Protein AF-A0A846NFJ2-F1 (afdb_monomer)

Structure (mmCIF, N/CA/C/O backbone):
data_AF-A0A846NFJ2-F1
#
_entry.id   AF-A0A846NFJ2-F1
#
loop_
_atom_site.group_PDB
_atom_site.id
_atom_site.type_symbol
_atom_site.label_atom_id
_atom_site.label_alt_id
_atom_site.label_comp_id
_atom_site.label_asym_id
_atom_site.label_entity_id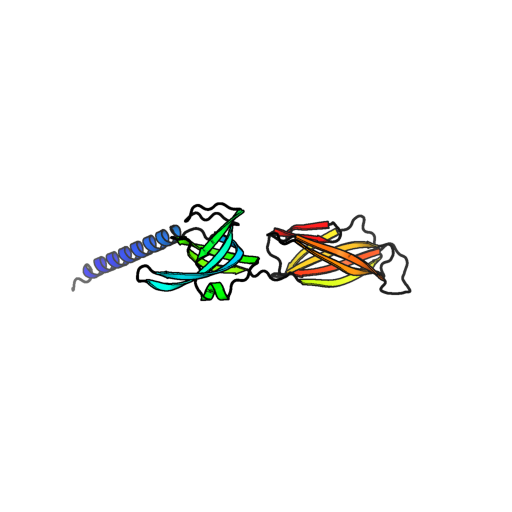
_atom_site.label_seq_id
_atom_site.pdbx_PDB_ins_code
_atom_site.Cartn_x
_atom_site.Cartn_y
_atom_site.Cartn_z
_atom_site.occupancy
_atom_site.B_iso_or_equiv
_atom_site.auth_seq_id
_atom_site.auth_comp_id
_atom_site.auth_asym_id
_atom_site.auth_atom_id
_atom_site.pdbx_PDB_model_num
ATOM 1 N N . MET A 1 1 ? -42.024 58.544 24.342 1.00 46.38 1 MET A N 1
ATOM 2 C CA . MET A 1 1 ? -40.616 58.107 24.461 1.00 46.38 1 MET A CA 1
ATOM 3 C C . MET A 1 1 ? -40.595 56.783 25.204 1.00 46.38 1 MET A C 1
ATOM 5 O O . MET A 1 1 ? -40.675 56.777 26.423 1.00 46.38 1 MET A O 1
ATOM 9 N N . VAL A 1 2 ? -40.599 55.664 24.478 1.00 47.72 2 VAL A N 1
ATOM 10 C CA . VAL A 1 2 ? -40.516 54.326 25.081 1.00 47.72 2 VAL A CA 1
ATOM 11 C C . VAL A 1 2 ? -39.045 53.924 25.104 1.00 47.72 2 VAL A C 1
ATOM 13 O O . VAL A 1 2 ? -38.379 53.940 24.072 1.00 47.72 2 VAL A O 1
ATOM 16 N N . SER A 1 3 ? -38.544 53.627 26.301 1.00 51.50 3 SER A N 1
ATOM 17 C CA . SER A 1 3 ? -37.188 53.158 26.587 1.00 51.50 3 SER A CA 1
ATOM 18 C C . SER A 1 3 ? -36.914 51.820 25.884 1.00 51.50 3 SER A C 1
ATOM 20 O O . SER A 1 3 ? -37.175 50.752 26.427 1.00 51.50 3 SER A O 1
ATOM 22 N N . TRP A 1 4 ? -36.404 51.878 24.653 1.00 51.97 4 TRP A N 1
ATOM 23 C CA . TRP A 1 4 ? -35.994 50.712 23.853 1.00 51.97 4 TRP A CA 1
ATOM 24 C C . TRP A 1 4 ? -34.517 50.316 24.051 1.00 51.97 4 TRP A C 1
ATOM 26 O O . TRP A 1 4 ? -34.021 49.397 23.405 1.00 51.97 4 TRP A O 1
ATOM 36 N N . ASN A 1 5 ? -33.790 50.988 24.951 1.00 57.97 5 ASN A N 1
ATOM 37 C CA . ASN A 1 5 ? -32.321 50.929 24.976 1.00 57.97 5 ASN A CA 1
ATOM 38 C C . ASN A 1 5 ? -31.697 49.957 25.986 1.00 57.97 5 ASN A C 1
ATOM 40 O O . ASN A 1 5 ? -30.491 49.722 25.913 1.00 57.97 5 ASN A O 1
ATOM 44 N N . ILE A 1 6 ? -32.466 49.389 26.919 1.00 57.53 6 ILE A N 1
ATOM 45 C CA . ILE A 1 6 ? -31.898 48.544 27.988 1.00 57.53 6 ILE A CA 1
ATOM 46 C C . ILE A 1 6 ? -32.141 47.054 27.722 1.00 57.53 6 ILE A C 1
ATOM 48 O O . ILE A 1 6 ? -31.217 46.255 27.853 1.00 57.53 6 ILE A O 1
ATOM 52 N N . VAL A 1 7 ? -33.336 46.677 27.253 1.00 57.97 7 VAL A N 1
ATOM 53 C CA . VAL A 1 7 ? -33.667 45.266 26.974 1.00 57.97 7 VAL A CA 1
ATOM 54 C C . VAL A 1 7 ? -32.819 44.709 25.823 1.00 57.97 7 VAL A C 1
ATOM 56 O O . VAL A 1 7 ? -32.337 43.584 25.906 1.00 57.97 7 VAL A O 1
ATOM 59 N N . ASN A 1 8 ? -32.523 45.522 24.803 1.00 66.75 8 ASN A N 1
ATOM 60 C CA . ASN A 1 8 ? -31.731 45.084 23.650 1.00 66.75 8 ASN A CA 1
ATOM 61 C C . ASN A 1 8 ? -30.249 44.827 23.981 1.00 66.75 8 ASN A C 1
ATOM 63 O O . ASN A 1 8 ? -29.632 43.945 23.392 1.00 66.75 8 ASN A O 1
ATOM 67 N N . LYS A 1 9 ? -29.662 45.548 24.948 1.00 75.94 9 LYS A N 1
ATOM 68 C CA . LYS A 1 9 ? -28.240 45.379 25.300 1.00 75.94 9 LYS A CA 1
ATOM 69 C C . LYS A 1 9 ? -27.971 44.063 26.025 1.00 75.94 9 LYS A C 1
ATOM 71 O O . LYS A 1 9 ? -27.003 43.384 25.699 1.00 75.94 9 LYS A O 1
ATOM 76 N N . ASN A 1 10 ? -28.840 43.679 26.958 1.00 82.06 10 ASN A N 1
ATOM 77 C CA . ASN A 1 10 ? -28.670 42.432 27.706 1.00 82.06 10 ASN A CA 1
ATOM 78 C C . ASN A 1 10 ? -28.828 41.202 26.804 1.00 82.06 10 ASN A C 1
ATOM 80 O O . ASN A 1 10 ? -28.065 40.250 26.936 1.00 82.06 10 ASN A O 1
ATOM 84 N N . VAL A 1 11 ? -29.759 41.243 25.844 1.00 84.75 11 VAL A N 1
ATOM 85 C CA . VAL A 1 11 ? -29.941 40.154 24.872 1.00 84.75 11 VAL A CA 1
ATOM 86 C C . VAL A 1 11 ? -28.705 40.001 23.983 1.00 84.75 11 VAL A C 1
ATOM 88 O O . VAL A 1 11 ? -28.197 38.893 23.843 1.00 84.75 11 VAL A O 1
ATOM 91 N N . VAL A 1 12 ? -28.161 41.101 23.449 1.00 85.19 12 VAL A N 1
ATOM 92 C CA . VAL A 1 12 ? -26.946 41.058 22.614 1.00 85.19 12 VAL A CA 1
ATOM 93 C C . VAL A 1 12 ? -25.746 40.504 23.388 1.00 85.19 12 VAL A C 1
ATOM 95 O O . VAL A 1 12 ? -25.003 39.684 22.855 1.00 85.19 12 VAL A O 1
ATOM 98 N N . ILE A 1 13 ? -25.575 40.889 24.657 1.00 88.44 13 ILE A N 1
ATOM 99 C CA . ILE A 1 13 ? -24.485 40.381 25.504 1.00 88.44 13 ILE A CA 1
ATOM 100 C C . ILE A 1 13 ? -24.618 38.869 25.741 1.00 88.44 13 ILE A C 1
ATOM 102 O O . ILE A 1 13 ? -23.627 38.151 25.625 1.00 88.44 13 ILE A O 1
ATOM 106 N N . ILE A 1 14 ? -25.825 38.365 26.020 1.00 91.62 14 ILE A N 1
ATOM 107 C CA . ILE A 1 14 ? -26.066 36.925 26.224 1.00 91.62 14 ILE A CA 1
ATOM 108 C C . ILE A 1 14 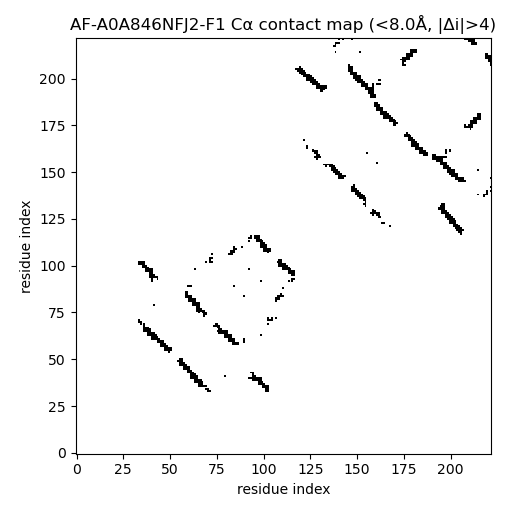? -25.801 36.131 24.935 1.00 91.62 14 ILE A C 1
ATOM 110 O O . ILE A 1 14 ? -25.181 35.067 24.978 1.00 91.62 14 ILE A O 1
ATOM 114 N N . VAL A 1 15 ? -26.220 36.653 23.780 1.00 91.38 15 VAL A N 1
ATOM 115 C CA . VAL A 1 15 ? -25.968 36.012 22.478 1.00 91.38 15 VAL A CA 1
ATOM 116 C C . VAL A 1 15 ? -24.466 35.959 22.173 1.00 91.38 15 VAL A C 1
ATOM 118 O O . VAL A 1 15 ? -23.960 34.918 21.768 1.00 91.38 15 VAL A O 1
ATOM 121 N N . LEU A 1 16 ? -23.723 37.038 22.432 1.00 91.31 16 LEU A N 1
ATOM 122 C CA . LEU A 1 16 ? -22.272 37.056 22.216 1.00 91.31 16 LEU A CA 1
ATOM 123 C C . LEU A 1 16 ? -21.523 36.124 23.181 1.00 91.31 16 LEU A C 1
ATOM 125 O O . LEU A 1 16 ? -20.612 35.417 22.757 1.00 91.31 16 LEU A O 1
ATOM 129 N N . LEU A 1 17 ? -21.918 36.078 24.458 1.00 93.88 17 LEU A N 1
ATOM 130 C CA . LEU A 1 17 ? -21.325 35.168 25.444 1.00 93.88 17 LEU A CA 1
ATOM 131 C C . LEU A 1 17 ? -21.596 33.701 25.106 1.00 93.88 17 LEU A C 1
ATOM 133 O O . LEU A 1 17 ? -20.680 32.888 25.170 1.00 93.88 17 LEU A O 1
ATOM 137 N N . SER A 1 18 ? -22.824 33.358 24.712 1.00 92.06 18 SER A N 1
ATOM 138 C CA . SER A 1 18 ? -23.150 31.988 24.295 1.00 92.06 18 SER A CA 1
ATOM 139 C C . SER A 1 18 ? -22.383 31.581 23.035 1.00 92.06 18 SER A C 1
ATOM 141 O O . SER A 1 18 ? -21.803 30.498 23.014 1.00 92.06 18 SER A O 1
ATOM 143 N N . ALA A 1 19 ? -22.274 32.463 22.036 1.00 92.19 19 ALA A N 1
ATOM 144 C CA . ALA A 1 19 ? -21.462 32.214 20.846 1.00 92.19 19 ALA A CA 1
ATOM 145 C C . ALA A 1 19 ? -19.972 32.007 21.182 1.00 92.19 19 ALA A C 1
ATOM 147 O O . ALA A 1 19 ? -19.337 31.104 20.635 1.00 92.19 19 ALA A O 1
ATOM 148 N N . LEU A 1 20 ? -19.420 32.794 22.113 1.00 94.00 20 LEU A N 1
ATOM 149 C CA . LEU A 1 20 ? -18.040 32.635 22.577 1.00 94.00 20 LEU A CA 1
ATOM 150 C C . LEU A 1 20 ? -17.834 31.285 23.276 1.00 94.00 20 LEU A C 1
ATOM 152 O O . LEU A 1 20 ? -16.882 30.580 22.958 1.00 94.00 20 LEU A O 1
ATOM 156 N N . VAL A 1 21 ? -18.726 30.907 24.197 1.00 92.94 21 VAL A N 1
ATOM 157 C CA . VAL A 1 21 ? -18.635 29.631 24.928 1.00 92.94 21 VAL A CA 1
ATOM 158 C C . VAL A 1 21 ? -18.713 28.449 23.966 1.00 92.94 21 VAL A C 1
ATOM 160 O O . VAL A 1 21 ? -17.904 27.533 24.077 1.00 92.94 21 VAL A O 1
ATOM 163 N N . ILE A 1 22 ? -19.625 28.491 22.993 1.00 91.62 22 ILE A N 1
ATOM 164 C CA . ILE A 1 22 ? -19.744 27.448 21.967 1.00 91.62 22 ILE A CA 1
ATOM 165 C C . ILE A 1 22 ? -18.460 27.371 21.134 1.00 91.62 22 ILE A C 1
ATOM 167 O O . ILE A 1 22 ? -17.939 26.280 20.930 1.00 91.62 22 ILE A O 1
ATOM 171 N N . SER A 1 23 ? -17.910 28.511 20.706 1.00 91.75 23 SER A N 1
ATOM 172 C CA . SER A 1 23 ? -16.666 28.554 19.928 1.00 91.75 23 SER A CA 1
ATOM 173 C C . SER A 1 23 ? -15.476 27.982 20.703 1.00 91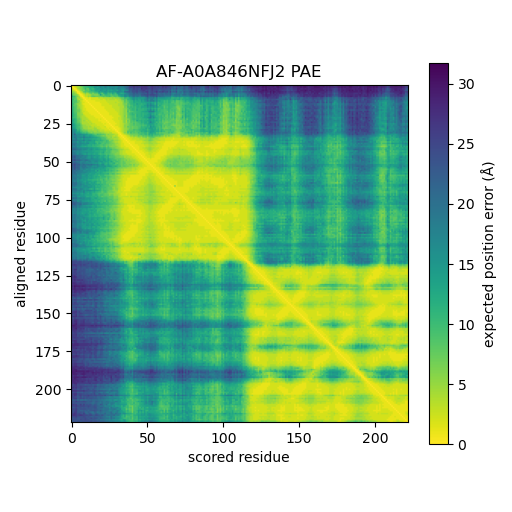.75 23 SER A C 1
ATOM 175 O O . SER A 1 23 ? -14.744 27.142 20.181 1.00 91.75 23 SER A O 1
ATOM 177 N N . VAL A 1 24 ? -15.298 28.379 21.967 1.00 90.75 24 VAL A N 1
ATOM 178 C CA . VAL A 1 24 ? -14.217 27.859 22.818 1.00 90.75 24 VAL A CA 1
ATOM 179 C C . VAL A 1 24 ? -14.396 26.363 23.049 1.00 90.75 24 VAL A C 1
ATOM 181 O O . VAL A 1 24 ? -13.441 25.611 22.887 1.00 90.75 24 VAL A O 1
ATOM 184 N N . PHE A 1 25 ? -15.613 25.918 23.367 1.00 88.62 25 PHE A N 1
ATOM 185 C CA . PHE A 1 25 ? -15.905 24.504 23.576 1.00 88.62 25 PHE A CA 1
ATOM 186 C C . PHE A 1 25 ? -15.591 23.670 22.329 1.00 88.62 25 PHE A C 1
ATOM 188 O O . PHE A 1 25 ? -14.940 22.635 22.435 1.00 88.62 25 PHE A O 1
ATOM 195 N N . PHE A 1 26 ? -15.983 24.145 21.146 1.00 85.38 26 PHE A N 1
ATOM 196 C CA . PHE A 1 26 ? -15.731 23.444 19.889 1.00 85.38 26 PHE A CA 1
ATOM 197 C C . PHE A 1 26 ? -14.231 23.352 19.575 1.00 85.38 26 PHE A C 1
ATOM 199 O O . PHE A 1 26 ? -13.733 22.277 19.254 1.00 85.38 26 PHE A O 1
ATOM 206 N N . ASN A 1 27 ? -13.486 24.449 19.746 1.00 82.62 27 ASN A N 1
ATOM 207 C CA . ASN A 1 27 ? -12.036 24.461 19.526 1.00 82.62 27 ASN A CA 1
ATOM 208 C C . ASN A 1 27 ? -11.286 23.564 20.522 1.00 82.62 27 ASN A C 1
ATOM 210 O O . ASN A 1 27 ? -10.383 22.832 20.131 1.00 82.62 27 ASN A O 1
ATOM 214 N N . VAL A 1 28 ? -11.673 23.583 21.801 1.00 84.88 28 VAL A N 1
ATOM 215 C CA . VAL A 1 28 ? -11.072 22.708 22.819 1.00 84.88 28 VAL A CA 1
ATOM 216 C C . VAL A 1 28 ? -11.401 21.243 22.538 1.00 84.88 28 VAL A C 1
ATOM 218 O O . VAL A 1 28 ? -10.523 20.396 22.647 1.00 84.88 28 VAL A O 1
ATOM 221 N N . SER A 1 29 ? -12.634 20.937 22.127 1.00 79.50 29 SER A N 1
ATOM 222 C CA . SER A 1 29 ? -13.027 19.571 21.775 1.00 79.50 29 SER A CA 1
ATOM 223 C C . SER A 1 29 ? -12.251 19.032 20.573 1.00 79.50 29 SER A C 1
ATOM 225 O O . SER A 1 29 ? -11.933 17.849 20.560 1.00 79.50 29 SER A O 1
ATOM 227 N N . LEU A 1 30 ? -11.936 19.876 19.586 1.00 76.75 30 LEU A N 1
ATOM 228 C CA . LEU A 1 30 ? -11.113 19.491 18.435 1.00 76.75 30 LEU A CA 1
ATOM 229 C C . LEU A 1 30 ? -9.660 19.204 18.836 1.00 76.75 30 LEU A C 1
ATOM 231 O O . LEU A 1 30 ? -9.061 18.271 18.319 1.00 76.75 30 LEU A O 1
ATOM 235 N N . LEU A 1 31 ? -9.110 19.959 19.791 1.00 79.31 31 LEU A N 1
ATOM 236 C CA . LEU A 1 31 ? -7.755 19.734 20.314 1.00 79.31 31 LEU A CA 1
ATOM 237 C C . LEU A 1 31 ? -7.632 18.481 21.194 1.00 79.31 31 LEU A C 1
ATOM 239 O O . LEU A 1 31 ? -6.521 18.029 21.448 1.00 79.31 31 LEU A O 1
ATOM 243 N N . LEU A 1 32 ? -8.752 17.947 21.687 1.00 82.12 32 LEU A N 1
ATOM 244 C CA . LEU A 1 32 ? -8.794 16.763 22.549 1.00 82.12 32 LEU A CA 1
ATOM 245 C C . LEU A 1 32 ? -9.086 15.466 21.784 1.00 82.12 32 LEU A C 1
ATOM 247 O O . LEU A 1 32 ? -9.222 14.417 22.417 1.00 82.12 32 LEU A O 1
ATOM 251 N N . GLN A 1 33 ? -9.217 15.515 20.455 1.00 79.50 33 GLN A N 1
ATOM 252 C CA . GLN A 1 33 ? -9.377 14.296 19.670 1.00 79.50 33 GLN A CA 1
ATOM 253 C C . GLN A 1 33 ? -8.063 13.504 19.675 1.00 79.50 33 GLN A C 1
ATOM 255 O O . GLN A 1 33 ? -7.004 14.098 19.466 1.00 79.50 33 GLN A O 1
ATOM 260 N N . PRO A 1 34 ? -8.110 12.187 19.938 1.00 86.06 34 PRO A N 1
ATOM 261 C CA . PRO A 1 34 ? -6.911 11.367 19.920 1.00 86.06 34 PRO A CA 1
ATOM 262 C C . PRO A 1 34 ? -6.300 11.343 18.518 1.00 86.06 34 PRO A C 1
ATOM 264 O O . PRO A 1 34 ? -7.014 11.371 17.511 1.00 86.06 34 PRO A O 1
ATOM 267 N N . SER A 1 35 ? -4.970 11.295 18.472 1.00 89.38 35 SER A N 1
ATOM 268 C CA . SER A 1 35 ? -4.213 11.163 17.232 1.00 89.38 35 SER A CA 1
ATOM 269 C C . SER A 1 35 ? -4.669 9.902 16.483 1.00 89.38 35 SER A C 1
ATOM 271 O O . SER A 1 35 ? -4.792 8.844 17.107 1.00 89.38 35 SER A O 1
ATOM 273 N N . PRO A 1 36 ? -4.949 9.979 15.168 1.00 93.12 36 PRO A N 1
ATOM 274 C CA . PRO A 1 36 ? -5.287 8.792 14.398 1.00 93.12 36 PRO A CA 1
ATOM 275 C C . PRO A 1 36 ? -4.090 7.842 14.375 1.00 93.12 36 PRO A C 1
ATOM 277 O O . PRO A 1 36 ? -2.961 8.280 14.141 1.00 93.12 36 PRO A O 1
ATOM 280 N N . LEU A 1 37 ? -4.348 6.550 14.564 1.00 94.75 37 LEU A N 1
ATOM 281 C CA . LEU A 1 37 ? -3.351 5.512 14.341 1.00 94.75 37 LEU A CA 1
ATOM 282 C C . LEU A 1 37 ? -3.412 5.016 12.899 1.00 94.75 37 LEU A C 1
ATOM 284 O O . LEU A 1 37 ? -4.472 5.007 12.271 1.00 94.75 37 LEU A O 1
ATOM 288 N N . ILE A 1 38 ? -2.266 4.589 12.385 1.00 94.62 38 ILE A N 1
ATOM 289 C CA . ILE A 1 38 ? -2.121 3.948 11.084 1.00 94.62 38 ILE A CA 1
ATOM 290 C C . ILE A 1 38 ? -1.532 2.565 11.327 1.00 94.62 38 ILE A C 1
ATOM 292 O O . ILE A 1 38 ? -0.513 2.431 12.008 1.00 94.62 38 ILE A O 1
ATOM 296 N N . GLY A 1 39 ? -2.156 1.540 10.758 1.00 94.38 39 GLY A N 1
ATOM 297 C CA . GLY A 1 39 ? -1.673 0.170 10.852 1.00 94.38 39 GLY A CA 1
ATOM 298 C C . GLY A 1 39 ? -1.987 -0.639 9.605 1.00 94.38 39 GLY A C 1
ATOM 299 O O . GLY A 1 39 ? -2.934 -0.345 8.879 1.00 94.38 39 GLY A O 1
ATOM 300 N N . ILE A 1 40 ? -1.176 -1.660 9.355 1.00 92.50 40 ILE A N 1
ATOM 301 C CA . ILE A 1 40 ? -1.409 -2.626 8.280 1.00 92.50 40 ILE A CA 1
ATOM 302 C C . ILE A 1 40 ? -2.208 -3.776 8.858 1.00 92.50 40 ILE A C 1
ATOM 304 O O . ILE A 1 40 ? -1.835 -4.327 9.891 1.00 92.50 40 ILE A O 1
ATOM 308 N N . VAL A 1 41 ? -3.292 -4.144 8.195 1.00 95.38 41 VAL A N 1
ATOM 309 C CA . VAL A 1 41 ? -4.138 -5.259 8.598 1.00 95.38 41 VAL A CA 1
ATOM 310 C C . VAL A 1 41 ? -3.346 -6.541 8.412 1.00 95.38 41 VAL A C 1
ATOM 312 O O . VAL A 1 41 ? -3.142 -7.007 7.301 1.00 95.38 41 VAL A O 1
ATOM 315 N N . ASP A 1 42 ? -2.875 -7.103 9.513 1.00 93.19 42 ASP A N 1
ATOM 316 C CA . ASP A 1 42 ? -2.149 -8.360 9.520 1.00 93.19 42 ASP A CA 1
ATOM 317 C C . ASP A 1 42 ? -3.143 -9.512 9.365 1.00 93.19 42 ASP A C 1
ATOM 319 O O . ASP A 1 42 ? -3.025 -10.311 8.444 1.00 93.19 42 ASP A O 1
ATOM 323 N N . HIS A 1 43 ? -4.133 -9.614 10.261 1.00 94.94 43 HIS A N 1
ATOM 324 C CA . HIS A 1 43 ? -5.065 -10.749 10.318 1.00 94.94 43 HIS A CA 1
ATOM 325 C C . HIS A 1 43 ? -6.486 -10.299 10.666 1.00 94.94 43 HIS A C 1
ATOM 327 O O . HIS A 1 43 ? -6.679 -9.325 11.398 1.00 94.94 43 HIS A O 1
ATOM 333 N N . LYS A 1 44 ? -7.493 -11.070 10.247 1.00 97.19 44 LYS A N 1
ATOM 334 C CA . LYS A 1 44 ? -8.895 -10.867 10.647 1.00 97.19 44 LYS A CA 1
ATOM 335 C C . LYS A 1 44 ? -9.446 -12.059 11.424 1.00 97.19 44 LYS A C 1
ATOM 337 O O . LYS A 1 44 ? -9.197 -13.217 11.102 1.00 97.19 44 LYS A O 1
ATOM 342 N N . LYS A 1 45 ? -10.279 -11.797 12.435 1.00 97.75 45 LYS A N 1
ATOM 343 C CA . LYS A 1 45 ? -10.935 -12.860 13.212 1.00 97.75 45 LYS A CA 1
ATOM 344 C C . LYS A 1 45 ? -12.306 -12.445 13.732 1.00 97.75 45 LYS A C 1
ATOM 346 O O . LYS A 1 45 ? -12.476 -11.332 14.214 1.00 97.75 45 LYS A O 1
ATOM 351 N N . ILE A 1 46 ? -13.259 -13.374 13.684 1.00 97.94 46 ILE A N 1
ATOM 352 C CA . ILE A 1 46 ? -14.577 -13.238 14.314 1.00 97.94 46 ILE A CA 1
ATOM 353 C C . ILE A 1 46 ? -14.542 -13.987 15.648 1.00 97.94 46 ILE A C 1
ATOM 355 O O . ILE A 1 46 ? -14.215 -15.176 15.697 1.00 97.94 46 ILE A O 1
ATOM 359 N N . GLY A 1 47 ? -14.840 -13.286 16.737 1.00 96.06 47 GLY A N 1
ATOM 360 C CA . GLY A 1 47 ? -14.963 -13.845 18.077 1.00 96.06 47 GLY A CA 1
ATOM 361 C C . GLY A 1 47 ? -16.424 -14.028 18.471 1.00 96.06 47 GLY A C 1
ATOM 362 O O . GLY A 1 47 ? -17.271 -13.205 18.139 1.00 96.06 47 GLY A O 1
ATOM 363 N N . GLN A 1 48 ? -16.714 -15.103 19.201 1.00 96.75 48 GLN A N 1
ATOM 364 C CA . GLN A 1 48 ? -18.026 -15.367 19.789 1.00 96.75 48 GLN A CA 1
ATOM 365 C C . GLN A 1 48 ? -17.868 -15.605 21.290 1.00 96.75 48 GLN A C 1
ATOM 367 O O . GLN A 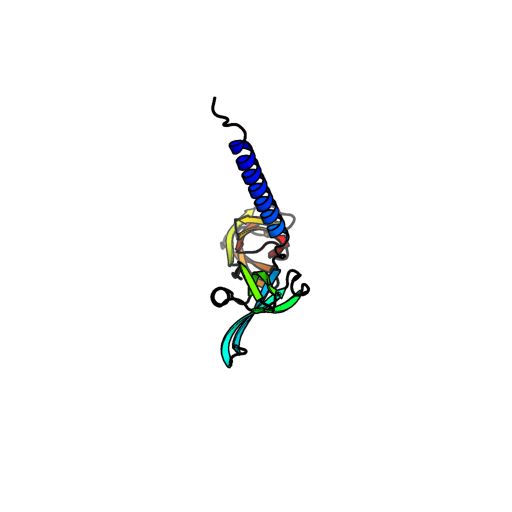1 48 ? -16.915 -16.252 21.730 1.00 96.75 48 GLN A O 1
ATOM 372 N N . GLY A 1 49 ? -18.815 -15.111 22.078 1.00 95.06 49 GLY A N 1
ATOM 373 C CA . GLY A 1 49 ? -18.839 -15.302 23.522 1.00 95.06 49 GLY A CA 1
ATOM 374 C C . GLY A 1 49 ? -20.178 -14.909 24.123 1.00 95.06 49 GLY A C 1
ATOM 375 O O . GLY A 1 49 ? -21.190 -14.866 23.429 1.00 95.06 49 GLY A O 1
ATOM 376 N N . THR A 1 50 ? -20.183 -14.625 25.421 1.00 96.62 50 THR A N 1
ATOM 377 C CA . THR A 1 50 ? -21.366 -14.146 26.140 1.00 96.62 50 THR A CA 1
ATOM 378 C C . THR A 1 50 ? -21.041 -12.884 26.921 1.00 96.62 50 THR A C 1
ATOM 380 O O . THR A 1 50 ? -19.963 -12.787 27.511 1.00 96.62 50 THR A O 1
ATOM 383 N N . ASP A 1 51 ? -21.969 -11.933 26.961 1.00 93.81 51 ASP A N 1
ATOM 384 C CA . ASP A 1 51 ? -21.849 -10.754 27.815 1.00 93.81 51 ASP A CA 1
ATOM 385 C C . ASP A 1 51 ? -22.023 -11.095 29.309 1.00 93.81 51 ASP A C 1
ATOM 387 O O . ASP A 1 51 ? -22.208 -12.247 29.713 1.00 93.81 51 ASP A O 1
ATOM 391 N N . ARG A 1 52 ? -21.985 -10.064 30.163 1.00 93.12 52 ARG A N 1
ATOM 392 C CA . ARG A 1 52 ? -22.187 -10.220 31.614 1.00 93.12 52 ARG A CA 1
ATOM 393 C C . ARG A 1 52 ? -23.584 -10.731 31.989 1.00 93.12 52 ARG A C 1
ATOM 395 O O . ARG A 1 52 ? -23.754 -11.214 33.104 1.00 93.12 52 ARG A O 1
ATOM 402 N N . ALA A 1 53 ? -24.568 -10.612 31.099 1.00 95.94 53 ALA A N 1
ATOM 403 C CA . ALA A 1 53 ? -25.923 -11.122 31.278 1.00 95.94 53 ALA A CA 1
ATOM 404 C C . ALA A 1 53 ? -26.101 -12.543 30.703 1.00 95.94 53 ALA A C 1
ATOM 406 O O . ALA A 1 53 ? -27.204 -13.088 30.760 1.00 95.94 53 ALA A O 1
ATOM 407 N N . GLY A 1 54 ? -25.035 -13.152 30.168 1.00 96.12 54 GLY A N 1
ATOM 408 C CA . GLY A 1 54 ? -25.073 -14.467 29.531 1.00 96.12 54 GLY A CA 1
ATOM 409 C C . GLY A 1 54 ? -25.679 -14.456 28.126 1.00 96.12 54 GLY A C 1
ATOM 410 O O . GLY A 1 54 ? -25.926 -15.527 27.575 1.00 96.12 54 GLY A O 1
ATOM 411 N N . GLN A 1 55 ? -25.933 -13.280 27.544 1.00 97.19 55 GLN A N 1
ATOM 412 C CA . GLN A 1 55 ? -26.426 -13.167 26.175 1.00 97.19 55 GLN A CA 1
ATOM 413 C C . GLN A 1 55 ? -25.277 -13.391 25.193 1.00 97.19 55 GLN A C 1
ATOM 415 O O . GLN A 1 55 ? -24.175 -12.895 25.439 1.00 97.19 55 GLN A O 1
ATOM 420 N N . PRO A 1 56 ? -25.495 -14.123 24.090 1.00 96.44 56 PRO A N 1
ATOM 421 C CA . PRO A 1 56 ? -24.460 -14.337 23.092 1.00 96.44 56 PRO A CA 1
ATOM 422 C C . PRO A 1 56 ? -24.059 -13.007 22.443 1.00 96.44 56 PRO A C 1
ATOM 424 O O . PRO A 1 56 ? -24.913 -12.214 22.053 1.00 96.44 56 PRO A O 1
ATOM 427 N N . VAL A 1 57 ? -22.755 -12.782 22.304 1.00 96.88 57 VAL A N 1
ATOM 428 C CA . VAL A 1 57 ? -22.177 -11.613 21.634 1.00 96.88 57 VAL A CA 1
ATOM 429 C C . VAL A 1 57 ? -21.146 -12.081 20.620 1.00 96.88 57 VAL A C 1
ATOM 431 O O . VAL A 1 57 ? -20.356 -12.986 20.891 1.00 96.88 57 VAL A O 1
ATOM 434 N N . THR A 1 58 ? -21.156 -11.436 19.458 1.00 97.00 58 THR A N 1
ATOM 435 C CA . THR A 1 58 ? -20.127 -11.572 18.427 1.00 97.00 58 THR A CA 1
ATOM 436 C C . THR A 1 58 ? -19.335 -10.274 18.384 1.00 97.00 58 THR A C 1
ATOM 438 O O . THR A 1 58 ? -19.922 -9.198 18.474 1.00 97.00 58 THR A O 1
ATOM 441 N N . TRP A 1 59 ? -18.015 -10.364 18.278 1.00 96.12 59 TRP A N 1
ATOM 442 C CA . TRP A 1 59 ? -17.157 -9.204 18.057 1.00 96.12 59 TRP A CA 1
ATOM 443 C C . TRP A 1 59 ? -16.212 -9.481 16.894 1.00 96.12 59 TRP A C 1
ATOM 445 O O . TRP A 1 59 ? -15.755 -10.609 16.689 1.00 96.12 59 TRP A O 1
ATOM 455 N N . TYR A 1 60 ? -15.926 -8.439 16.131 1.00 98.00 60 TYR A N 1
ATOM 456 C CA . TYR A 1 60 ? -15.107 -8.505 14.934 1.00 98.00 60 TYR A CA 1
ATOM 457 C C . TYR A 1 60 ? -13.753 -7.894 15.255 1.00 98.00 60 TYR A C 1
ATOM 459 O O . TYR A 1 60 ? -13.691 -6.766 15.734 1.00 98.00 60 TYR A O 1
ATOM 467 N N . THR A 1 61 ? -12.677 -8.654 15.063 1.00 97.69 61 THR A N 1
ATOM 468 C CA . THR A 1 61 ? -11.319 -8.196 15.376 1.00 97.69 61 THR A CA 1
ATOM 469 C C . THR A 1 61 ? -10.442 -8.126 14.146 1.00 97.69 61 THR A C 1
ATOM 471 O O . THR A 1 61 ? -10.397 -9.082 13.366 1.00 97.69 61 THR A O 1
ATOM 474 N N . VAL A 1 62 ? -9.700 -7.032 14.028 1.00 97.94 62 VAL A N 1
ATOM 475 C CA . VAL A 1 62 ? -8.616 -6.852 13.063 1.00 97.94 62 VAL A CA 1
ATOM 476 C C . VAL A 1 62 ? -7.306 -6.698 13.825 1.00 97.94 62 VAL A C 1
ATOM 478 O O . VAL A 1 62 ? -7.212 -5.920 14.771 1.00 97.94 62 VAL A O 1
ATOM 481 N N . SER A 1 63 ? -6.302 -7.479 13.453 1.00 97.69 63 SER A N 1
ATOM 482 C CA . SER A 1 63 ? -4.940 -7.321 13.949 1.00 97.69 63 SER A CA 1
ATOM 483 C C . SER A 1 63 ? -4.234 -6.292 13.084 1.00 97.69 63 SER A C 1
ATOM 485 O O . SER A 1 63 ? -4.141 -6.491 11.878 1.00 97.69 63 SER A O 1
ATOM 487 N N . LEU A 1 64 ? -3.748 -5.208 13.679 1.00 96.81 64 LEU A N 1
ATOM 488 C CA . LEU A 1 64 ? -3.002 -4.163 12.989 1.00 96.81 64 LEU A CA 1
ATOM 489 C C . LEU A 1 64 ? -1.534 -4.220 13.397 1.00 96.81 64 LEU A C 1
ATOM 491 O O . LEU A 1 64 ? -1.228 -4.124 14.584 1.00 96.81 64 LEU A O 1
ATOM 495 N N . TRP A 1 65 ? -0.640 -4.328 12.418 1.00 95.81 65 TRP A N 1
ATOM 496 C CA . TRP A 1 65 ? 0.772 -4.008 12.588 1.00 95.81 65 TRP A CA 1
ATOM 497 C C . TRP A 1 65 ? 0.942 -2.488 12.561 1.00 95.81 65 TRP A C 1
ATOM 499 O O . TRP A 1 65 ? 0.689 -1.846 11.538 1.00 95.81 65 TRP A O 1
ATOM 509 N N . LEU A 1 66 ? 1.302 -1.901 13.699 1.00 94.56 66 LEU A N 1
ATOM 510 C CA . LEU A 1 66 ? 1.253 -0.456 13.907 1.00 94.56 66 LEU A CA 1
ATOM 511 C C . LEU A 1 66 ? 2.389 0.275 13.181 1.00 94.56 66 LEU A C 1
ATOM 513 O O . LEU A 1 66 ? 3.568 0.011 13.411 1.00 94.56 66 LEU A O 1
ATOM 517 N N . VAL A 1 67 ? 2.024 1.249 12.345 1.00 92.00 67 VAL A N 1
ATOM 518 C CA . VAL A 1 67 ? 2.946 2.181 11.669 1.00 92.00 67 VAL A CA 1
ATOM 519 C C . VAL A 1 67 ? 3.134 3.459 12.494 1.00 92.00 67 VAL A C 1
ATOM 521 O O . VAL A 1 67 ? 4.188 4.089 12.436 1.00 92.00 67 VAL A O 1
ATOM 524 N N . THR A 1 68 ? 2.134 3.830 13.294 1.00 92.75 68 THR A N 1
ATOM 525 C CA . THR A 1 68 ? 2.197 4.929 14.269 1.00 92.75 68 THR A CA 1
ATOM 526 C C . THR A 1 68 ? 1.869 4.416 15.667 1.00 92.75 68 THR A C 1
ATOM 528 O O . THR A 1 68 ? 1.237 3.374 15.814 1.00 92.75 68 THR A O 1
ATOM 531 N N . GLU A 1 69 ? 2.277 5.152 16.699 1.00 93.56 69 GLU A N 1
ATOM 532 C CA . GLU A 1 69 ? 1.938 4.814 18.084 1.00 93.56 69 GLU A CA 1
ATOM 533 C C . GLU A 1 69 ? 0.424 4.930 18.330 1.00 93.56 69 GLU A C 1
ATOM 535 O O . GLU A 1 69 ? -0.246 5.803 17.774 1.00 93.56 69 GLU A O 1
ATOM 540 N N . ASP A 1 70 ? -0.109 4.062 19.188 1.00 94.81 70 ASP A N 1
ATOM 541 C CA . ASP A 1 70 ? -1.448 4.202 19.759 1.00 94.81 70 ASP A CA 1
ATOM 542 C C . ASP A 1 70 ? -1.309 4.870 21.129 1.00 94.81 70 ASP A C 1
ATOM 544 O O . ASP A 1 70 ? -1.112 4.210 22.150 1.00 94.81 70 ASP A O 1
ATOM 548 N N . GLU A 1 71 ? -1.392 6.200 21.153 1.00 93.12 71 GLU A N 1
ATOM 549 C CA . GLU A 1 71 ? -1.231 6.999 22.375 1.00 93.12 71 GLU A CA 1
ATOM 550 C C . GLU A 1 71 ? -2.323 6.715 23.421 1.00 93.12 71 GLU A C 1
ATOM 552 O O . GLU A 1 71 ? -2.112 6.919 24.619 1.00 93.12 71 GLU A O 1
ATOM 557 N N . VAL A 1 72 ? -3.499 6.245 22.989 1.00 94.12 72 VAL A N 1
ATOM 558 C CA . VAL A 1 72 ? -4.649 6.002 23.872 1.00 94.12 72 VAL A CA 1
ATOM 559 C C . VAL A 1 72 ? -4.458 4.716 24.665 1.00 94.12 72 VAL A C 1
ATOM 561 O O . VAL A 1 72 ? -4.755 4.691 25.863 1.00 94.12 72 VAL A O 1
ATOM 564 N N . ASN A 1 73 ? -3.965 3.662 24.012 1.00 93.62 73 ASN A N 1
ATOM 565 C CA . ASN A 1 73 ? -3.742 2.359 24.640 1.00 93.62 73 ASN A CA 1
ATOM 566 C C . ASN A 1 73 ? -2.273 2.121 25.046 1.00 93.62 73 ASN A C 1
ATOM 568 O O . ASN A 1 73 ? -1.991 1.183 25.793 1.00 93.62 73 ASN A O 1
ATOM 572 N N . GLY A 1 74 ? -1.355 2.998 24.629 1.00 93.31 74 GLY A N 1
ATOM 573 C CA . GLY A 1 74 ? 0.066 2.966 24.976 1.00 93.31 74 GLY A CA 1
ATOM 574 C C . GLY A 1 74 ? 0.884 1.962 24.162 1.00 93.31 74 GLY A C 1
ATOM 575 O O . GLY A 1 74 ? 1.824 1.381 24.707 1.00 93.31 74 GLY A O 1
ATOM 576 N N . TYR A 1 75 ? 0.523 1.724 22.898 1.00 95.25 75 TYR A N 1
ATOM 577 C CA . TYR A 1 75 ? 1.220 0.768 22.030 1.00 95.25 75 TYR A CA 1
ATOM 578 C C . TYR A 1 75 ? 2.223 1.440 21.100 1.00 95.25 75 TYR A C 1
ATOM 580 O O . TYR A 1 75 ? 1.960 2.507 20.544 1.00 95.25 75 TYR A O 1
ATOM 588 N N . ALA A 1 76 ? 3.376 0.794 20.933 1.00 93.81 76 ALA A N 1
ATOM 589 C CA . ALA A 1 76 ? 4.482 1.309 20.142 1.00 93.81 76 ALA A CA 1
ATOM 590 C C . ALA A 1 76 ? 4.383 0.900 18.663 1.00 93.81 76 ALA A C 1
ATOM 592 O O . ALA A 1 76 ? 3.726 -0.075 18.297 1.00 93.81 76 ALA A O 1
ATOM 593 N N . VAL A 1 77 ? 5.097 1.640 17.811 1.00 92.62 77 VAL A N 1
ATOM 594 C CA . VAL A 1 77 ? 5.282 1.311 16.390 1.00 92.62 77 VAL A CA 1
ATOM 595 C C . VAL A 1 77 ? 5.980 -0.043 16.229 1.00 92.62 77 VAL A C 1
ATOM 597 O O . VAL A 1 77 ? 6.927 -0.357 16.949 1.00 92.62 77 VAL A O 1
ATOM 600 N N . GLY A 1 78 ? 5.566 -0.810 15.219 1.00 88.38 78 GLY A N 1
ATOM 601 C CA . GLY A 1 78 ? 6.208 -2.055 14.796 1.00 88.38 78 GLY A CA 1
ATOM 602 C C . GLY A 1 78 ? 5.681 -3.317 15.479 1.00 88.38 78 GLY A C 1
ATOM 603 O O . GLY A 1 78 ? 6.144 -4.412 15.156 1.00 88.38 78 GLY A O 1
ATOM 604 N N . GLU A 1 79 ? 4.718 -3.184 16.386 1.00 91.06 79 GLU A N 1
ATOM 605 C CA . GLU A 1 79 ? 4.043 -4.296 17.055 1.00 91.06 79 GLU A CA 1
ATOM 606 C C . GLU A 1 79 ? 2.662 -4.566 16.432 1.00 91.06 79 GLU A C 1
ATOM 608 O O . GLU A 1 79 ? 2.036 -3.668 15.866 1.00 91.06 79 GLU A O 1
ATOM 613 N N . THR A 1 80 ? 2.182 -5.811 16.535 1.00 95.25 80 THR A N 1
ATOM 614 C CA . THR A 1 80 ? 0.851 -6.208 16.048 1.00 95.25 80 THR A CA 1
ATOM 615 C C . THR A 1 80 ? -0.135 -6.328 17.205 1.00 95.25 80 THR A C 1
ATOM 617 O O . THR A 1 80 ? 0.083 -7.122 18.123 1.00 95.25 80 THR A O 1
ATOM 620 N N . PHE A 1 81 ? -1.262 -5.618 17.121 1.00 96.94 81 PHE A N 1
ATOM 621 C CA . PHE A 1 81 ? -2.320 -5.644 18.136 1.00 96.94 81 PHE A CA 1
ATOM 622 C C . PHE A 1 81 ? -3.696 -5.904 17.539 1.00 96.94 81 PHE A C 1
ATOM 624 O O . PHE A 1 81 ? -4.015 -5.428 16.456 1.00 96.94 81 PHE A O 1
ATOM 631 N N . ALA A 1 82 ? -4.524 -6.654 18.268 1.00 97.25 82 ALA A N 1
ATOM 632 C CA . ALA A 1 82 ? -5.897 -6.939 17.877 1.00 97.25 82 ALA A CA 1
ATOM 633 C C . ALA A 1 82 ? -6.845 -5.856 18.397 1.00 97.25 82 ALA A C 1
ATOM 635 O O . ALA A 1 82 ? -6.931 -5.628 19.605 1.00 97.25 82 ALA A O 1
ATOM 636 N N . TYR A 1 83 ? -7.598 -5.261 17.481 1.00 97.81 83 TYR A N 1
ATOM 637 C CA . TYR A 1 83 ? -8.604 -4.251 17.760 1.00 97.81 83 TYR A CA 1
ATOM 638 C C . TYR A 1 83 ? -9.991 -4.736 17.370 1.00 97.81 83 TYR A C 1
ATOM 640 O O . TYR A 1 83 ? -10.155 -5.446 16.380 1.00 97.81 83 TYR A O 1
ATOM 648 N N . ILE A 1 84 ? -10.993 -4.343 18.146 1.00 97.44 84 ILE A N 1
ATOM 649 C CA . ILE A 1 84 ? -12.403 -4.578 17.866 1.00 97.44 84 ILE A CA 1
ATOM 650 C C . ILE A 1 84 ? -12.908 -3.460 16.952 1.00 97.44 84 ILE A C 1
ATOM 652 O O . ILE A 1 84 ? -12.752 -2.281 17.271 1.00 97.44 84 ILE A O 1
ATOM 656 N N . VAL A 1 85 ? -13.546 -3.855 15.857 1.00 97.88 85 VAL A N 1
ATOM 657 C CA . VAL A 1 85 ? 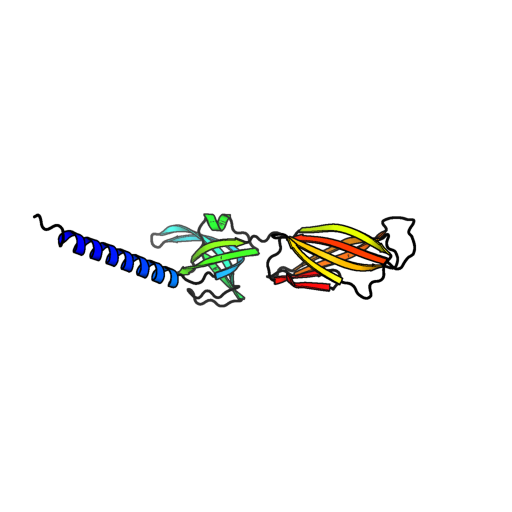-14.192 -2.979 14.871 1.00 97.88 85 VAL A CA 1
ATOM 658 C C . VAL A 1 85 ? -15.675 -3.319 14.760 1.00 97.88 85 VAL A C 1
ATOM 660 O O . VAL A 1 85 ? -16.116 -4.385 15.210 1.00 97.88 85 VAL A O 1
ATOM 663 N N . ASP A 1 86 ? -16.441 -2.422 14.149 1.00 97.38 86 ASP A N 1
ATOM 664 C CA . ASP A 1 86 ? -17.831 -2.694 13.809 1.00 97.38 86 ASP A CA 1
ATOM 665 C C . ASP A 1 86 ? -17.935 -3.698 12.646 1.00 97.38 86 ASP A C 1
ATOM 667 O O . ASP A 1 86 ? -17.009 -3.884 11.854 1.00 97.38 86 ASP A O 1
ATOM 671 N N . GLU A 1 87 ? -19.075 -4.390 12.558 1.00 96.94 87 GLU A N 1
ATOM 672 C CA . GLU A 1 87 ? -19.323 -5.420 11.534 1.00 96.94 87 GLU A CA 1
ATOM 673 C C . GLU A 1 87 ? -19.209 -4.867 10.108 1.00 96.94 87 GLU A C 1
ATOM 675 O O . GLU A 1 87 ? -18.684 -5.538 9.217 1.00 96.94 87 GLU A O 1
ATOM 680 N N . GLU A 1 88 ? -19.686 -3.637 9.905 1.00 96.69 88 GLU A N 1
ATOM 681 C CA . GLU A 1 88 ? -19.666 -2.955 8.612 1.00 96.69 88 GLU A CA 1
ATOM 682 C C . GLU A 1 88 ? -18.234 -2.698 8.131 1.00 96.69 88 GLU A C 1
ATOM 684 O O . GLU A 1 88 ? -17.906 -3.025 6.988 1.00 96.69 88 GLU A O 1
ATOM 689 N N . ASP A 1 89 ? -17.364 -2.192 9.007 1.00 96.94 89 ASP A N 1
ATOM 690 C CA . ASP A 1 89 ? -15.952 -1.966 8.692 1.00 96.94 89 ASP A CA 1
ATOM 691 C C . ASP A 1 89 ? -15.214 -3.288 8.497 1.00 96.94 89 ASP A C 1
ATOM 693 O O . ASP A 1 89 ? -14.452 -3.459 7.543 1.00 96.94 89 ASP A O 1
ATOM 697 N N . TYR A 1 90 ? -15.485 -4.272 9.360 1.00 97.44 90 TYR A N 1
ATOM 698 C CA . TYR A 1 90 ? -14.894 -5.600 9.239 1.00 97.44 90 TYR A CA 1
ATOM 699 C C . TYR A 1 90 ? -15.180 -6.238 7.877 1.00 97.44 90 TYR A C 1
ATOM 701 O O . TYR A 1 90 ? -14.315 -6.919 7.327 1.00 97.44 90 TYR A O 1
ATOM 709 N N . GLY A 1 91 ? -16.375 -6.033 7.321 1.00 96.06 91 GLY A N 1
ATOM 710 C CA . GLY A 1 91 ? -16.745 -6.530 5.996 1.00 96.06 91 GLY A CA 1
ATOM 711 C C . GLY A 1 91 ? -16.018 -5.844 4.833 1.00 96.06 91 GLY A C 1
ATOM 712 O O . GLY A 1 91 ? -15.986 -6.404 3.741 1.00 96.06 91 GLY A O 1
ATOM 713 N N . GLN A 1 92 ? -15.441 -4.659 5.050 1.00 94.69 92 GLN A N 1
ATOM 714 C CA . GLN A 1 92 ? -14.784 -3.851 4.014 1.00 94.69 92 GLN A CA 1
ATOM 715 C C . GLN A 1 92 ? -13.256 -3.936 4.027 1.00 94.69 92 GLN A C 1
ATOM 717 O O . GLN A 1 92 ? -12.634 -3.641 3.005 1.00 94.69 92 GLN A O 1
ATOM 722 N N . ILE A 1 93 ? -12.677 -4.298 5.171 1.00 95.19 93 ILE A N 1
ATOM 723 C CA . ILE A 1 93 ? -11.234 -4.435 5.378 1.00 95.19 93 ILE A CA 1
ATOM 724 C C . ILE A 1 93 ? -10.747 -5.780 4.840 1.00 95.19 93 ILE A C 1
ATOM 726 O O . ILE A 1 93 ? -11.334 -6.806 5.171 1.00 95.19 93 ILE A O 1
ATOM 730 N N . GLU A 1 94 ? -9.630 -5.816 4.126 1.00 93.75 94 GLU A N 1
ATOM 731 C CA . GLU A 1 94 ? -8.927 -7.053 3.770 1.00 93.75 94 GLU A CA 1
ATOM 732 C C . GLU A 1 94 ? -7.542 -7.133 4.430 1.00 93.75 94 GLU A C 1
ATOM 734 O O . GLU A 1 94 ? -6.957 -6.128 4.836 1.00 93.75 94 GLU A O 1
ATOM 739 N N . GLU A 1 95 ? -7.013 -8.351 4.576 1.00 92.62 95 GLU A N 1
ATOM 740 C CA . GLU A 1 95 ? -5.640 -8.547 5.058 1.00 92.62 95 GLU A CA 1
ATOM 741 C C . GLU A 1 95 ? -4.636 -7.909 4.081 1.00 92.62 95 GLU A C 1
ATOM 743 O O . GLU A 1 95 ? -4.694 -8.100 2.865 1.00 92.62 95 GLU A O 1
ATOM 748 N N . GLY A 1 96 ? -3.703 -7.133 4.627 1.00 86.19 96 GLY A N 1
ATOM 749 C CA . GLY A 1 96 ? -2.726 -6.326 3.907 1.00 86.19 96 GLY A CA 1
ATOM 750 C C . GLY A 1 96 ? -3.145 -4.876 3.648 1.00 86.19 96 GLY A C 1
ATOM 751 O O . GLY A 1 96 ? -2.283 -4.084 3.266 1.00 86.19 96 GLY A O 1
ATOM 752 N N . ASP A 1 97 ? -4.412 -4.508 3.861 1.00 90.75 97 ASP A N 1
ATOM 753 C CA . ASP A 1 97 ? -4.861 -3.117 3.743 1.00 90.75 97 ASP A CA 1
ATOM 754 C C . ASP A 1 97 ? -4.181 -2.223 4.784 1.00 90.75 97 ASP A C 1
ATOM 756 O O . ASP A 1 97 ? -3.841 -2.662 5.884 1.00 90.75 97 ASP A O 1
ATOM 760 N N . VAL A 1 98 ? -4.025 -0.937 4.468 1.00 90.88 98 VAL A N 1
ATOM 761 C CA . VAL A 1 98 ? -3.620 0.064 5.457 1.00 90.88 98 VAL A CA 1
ATOM 762 C C . VAL A 1 98 ? -4.861 0.744 6.001 1.00 90.88 98 VAL A C 1
ATOM 764 O O . VAL A 1 98 ? -5.587 1.423 5.278 1.00 90.88 98 VAL A O 1
ATOM 767 N N . ALA A 1 99 ? -5.092 0.567 7.294 1.00 94.88 99 ALA A N 1
ATOM 768 C CA . ALA A 1 99 ? -6.187 1.182 8.013 1.00 94.88 99 ALA A CA 1
ATOM 769 C C . ALA A 1 99 ? -5.683 2.409 8.774 1.00 94.88 99 ALA A C 1
ATOM 771 O O . ALA A 1 99 ? -4.724 2.336 9.548 1.00 94.88 99 ALA A O 1
ATOM 772 N N . LYS A 1 100 ? -6.367 3.535 8.583 1.00 95.06 100 LYS A N 1
ATOM 773 C CA . LYS A 1 100 ? -6.255 4.711 9.439 1.00 95.06 100 LYS A CA 1
ATOM 774 C C . LYS A 1 100 ? -7.489 4.775 10.323 1.00 95.06 100 LYS A C 1
ATOM 776 O O . LYS A 1 100 ? -8.617 4.813 9.830 1.00 95.06 100 LYS A O 1
ATOM 781 N N . ALA A 1 101 ? -7.269 4.794 11.628 1.00 96.44 101 ALA A N 1
ATOM 782 C CA . ALA A 1 101 ? -8.328 4.623 12.605 1.00 96.44 101 ALA A CA 1
ATOM 783 C C . ALA A 1 101 ? -8.171 5.573 13.793 1.00 96.44 101 ALA A C 1
ATOM 785 O O . ALA A 1 101 ? -7.068 6.018 14.108 1.00 96.44 101 ALA A O 1
ATOM 786 N N . ILE A 1 102 ? -9.273 5.874 14.472 1.00 96.12 102 ILE A N 1
ATOM 787 C CA . ILE A 1 102 ? -9.258 6.582 15.750 1.00 96.12 102 ILE A CA 1
ATOM 788 C C . ILE A 1 102 ? -9.249 5.542 16.871 1.00 96.12 102 ILE A C 1
ATOM 790 O O . ILE A 1 102 ? -10.228 4.798 17.001 1.00 96.12 102 ILE A O 1
ATOM 794 N N . PRO A 1 103 ? -8.188 5.468 17.696 1.00 96.12 103 PRO A N 1
ATOM 795 C CA . PRO A 1 103 ? -8.197 4.576 18.840 1.00 96.12 103 PRO A CA 1
ATOM 796 C C . PRO A 1 103 ? -9.235 5.005 19.870 1.00 96.12 103 PRO A C 1
ATOM 798 O O . PRO A 1 103 ? -9.310 6.161 20.294 1.00 96.12 103 PRO A O 1
ATOM 801 N N . LEU A 1 104 ? -10.009 4.026 20.315 1.00 94.44 104 LEU A N 1
ATOM 802 C CA . LEU A 1 104 ? -10.912 4.121 21.447 1.00 94.44 104 LEU A CA 1
ATOM 803 C C . LEU A 1 104 ? -10.355 3.268 22.597 1.00 94.44 104 LEU A C 1
ATOM 805 O O . LEU A 1 104 ? -9.412 2.489 22.450 1.00 94.44 104 LEU A O 1
ATOM 809 N N . ARG A 1 105 ? -10.950 3.419 23.782 1.00 89.44 105 ARG A N 1
ATOM 810 C CA . ARG A 1 105 ? -10.622 2.564 24.931 1.00 89.44 105 ARG A CA 1
ATOM 811 C C . ARG A 1 105 ? -11.130 1.138 24.714 1.00 89.44 105 ARG A C 1
ATOM 813 O O . ARG A 1 105 ? -12.005 0.899 23.884 1.00 89.44 105 ARG A O 1
ATOM 820 N N . ASP A 1 106 ? -10.614 0.214 25.520 1.00 90.56 106 ASP A N 1
ATOM 821 C CA . ASP A 1 106 ? -11.000 -1.202 25.517 1.00 90.56 106 ASP A CA 1
ATOM 822 C C . ASP A 1 106 ? -10.735 -1.894 24.169 1.00 90.56 106 ASP A C 1
ATOM 824 O O . ASP A 1 106 ? -11.539 -2.706 23.709 1.00 90.56 106 ASP A O 1
ATOM 828 N N . PHE A 1 107 ? -9.586 -1.585 23.554 1.00 91.94 107 PHE A N 1
ATOM 829 C CA . PHE A 1 107 ? -9.118 -2.185 22.298 1.00 91.94 107 PHE A CA 1
ATOM 830 C C . PHE A 1 107 ? -10.056 -1.949 21.108 1.00 91.94 107 PHE A C 1
ATOM 832 O O . PHE A 1 107 ? -10.044 -2.724 20.160 1.00 91.94 107 PHE A O 1
ATOM 839 N N . LYS A 1 108 ? -10.896 -0.913 21.141 1.00 95.81 108 LYS A N 1
ATOM 840 C CA . LYS A 1 108 ? -11.772 -0.557 20.019 1.00 95.81 108 LYS A CA 1
ATOM 841 C C . LYS A 1 108 ? -11.113 0.476 19.120 1.00 95.81 108 LYS A C 1
ATOM 843 O O . LYS A 1 108 ? -10.375 1.327 19.609 1.00 95.81 108 LYS A O 1
ATOM 848 N N . ILE A 1 109 ? -11.425 0.435 17.833 1.00 96.69 109 ILE A N 1
ATOM 849 C CA . ILE A 1 109 ? -11.050 1.484 16.881 1.00 96.69 109 ILE A CA 1
ATOM 850 C C . ILE A 1 109 ? -12.248 1.848 16.011 1.00 96.69 109 ILE A C 1
ATOM 852 O O . ILE A 1 109 ? -13.100 1.003 15.751 1.00 96.69 109 ILE A O 1
ATOM 856 N N . ASP A 1 110 ? -12.286 3.102 15.577 1.00 96.25 110 ASP A N 1
ATOM 857 C CA . ASP A 1 110 ? -13.222 3.602 14.569 1.00 96.25 110 ASP A CA 1
ATOM 858 C C . ASP A 1 110 ? -12.452 3.827 13.262 1.00 96.25 110 ASP A C 1
ATOM 860 O O . ASP A 1 110 ? -11.455 4.561 13.253 1.00 96.25 110 ASP A O 1
ATOM 864 N N . ILE A 1 111 ? -12.834 3.139 12.187 1.00 94.62 111 ILE A N 1
ATOM 865 C CA . ILE A 1 111 ? -12.084 3.151 10.929 1.00 94.62 111 ILE A CA 1
ATOM 866 C C . ILE A 1 111 ? -12.467 4.399 10.141 1.00 94.62 111 ILE A C 1
ATOM 868 O O . ILE A 1 111 ? -13.597 4.571 9.703 1.00 94.62 111 ILE A O 1
ATOM 872 N N . VAL A 1 112 ? -11.494 5.281 9.928 1.00 92.75 112 VAL A N 1
ATOM 873 C CA . VAL A 1 112 ? -11.722 6.544 9.212 1.00 92.75 112 VAL A CA 1
ATOM 874 C C . VAL A 1 112 ? -11.474 6.372 7.722 1.00 92.75 112 VAL A C 1
ATOM 876 O O . VAL A 1 112 ? -12.148 6.984 6.897 1.00 92.75 112 VAL A O 1
ATOM 879 N N . GLU A 1 113 ? -10.462 5.582 7.374 1.00 91.69 113 GLU A N 1
ATOM 880 C CA . GLU A 1 113 ? -9.984 5.449 6.005 1.00 91.69 113 GLU A CA 1
ATOM 881 C C . GLU A 1 113 ? -9.285 4.096 5.821 1.00 91.69 113 GLU A C 1
ATOM 883 O O . GLU A 1 113 ? -8.476 3.681 6.654 1.00 91.69 113 GLU A O 1
ATOM 888 N N . ILE A 1 114 ? -9.600 3.416 4.716 1.00 89.25 114 ILE A N 1
ATOM 889 C CA . ILE A 1 114 ? -8.976 2.154 4.305 1.00 89.25 114 ILE A CA 1
ATOM 890 C C . ILE A 1 114 ? -8.281 2.399 2.970 1.00 89.25 114 ILE A C 1
ATOM 892 O O . ILE A 1 114 ? -8.932 2.688 1.964 1.00 89.25 114 ILE A O 1
ATOM 896 N N . VAL A 1 115 ? -6.962 2.247 2.952 1.00 84.81 115 VAL A N 1
ATOM 897 C CA . VAL A 1 115 ? -6.165 2.235 1.726 1.00 84.81 115 VAL A CA 1
ATOM 898 C C . VAL A 1 115 ? -5.937 0.780 1.351 1.00 84.81 115 VAL A C 1
ATOM 900 O O . VAL A 1 115 ? -5.178 0.066 2.008 1.00 84.81 115 VAL A O 1
ATOM 903 N N . ARG A 1 116 ? -6.632 0.325 0.305 1.00 81.12 116 ARG A N 1
ATOM 904 C CA . ARG A 1 116 ? -6.607 -1.086 -0.079 1.00 81.12 116 ARG A CA 1
ATOM 905 C C . ARG A 1 116 ? -5.247 -1.515 -0.611 1.00 81.12 116 ARG A C 1
ATOM 907 O O . ARG A 1 116 ? -4.656 -0.804 -1.430 1.00 81.12 116 ARG A O 1
ATOM 914 N N . LYS A 1 117 ? -4.814 -2.725 -0.245 1.00 70.75 117 LYS A N 1
ATOM 915 C CA . LYS A 1 117 ? -3.718 -3.438 -0.911 1.00 70.75 117 LYS A CA 1
ATOM 916 C C . LYS A 1 117 ? -4.173 -3.796 -2.321 1.00 70.75 117 LYS A C 1
ATOM 918 O O . LYS A 1 117 ? -4.665 -4.884 -2.598 1.00 70.75 117 LYS A O 1
ATOM 923 N N . THR A 1 118 ? -4.032 -2.849 -3.233 1.00 68.81 118 THR A N 1
ATOM 924 C CA . THR A 1 118 ? -4.201 -3.127 -4.653 1.00 68.81 118 THR A CA 1
ATOM 925 C C . THR A 1 118 ? -2.856 -3.606 -5.163 1.00 68.81 118 THR A C 1
ATOM 927 O O . THR A 1 118 ? -1.852 -2.917 -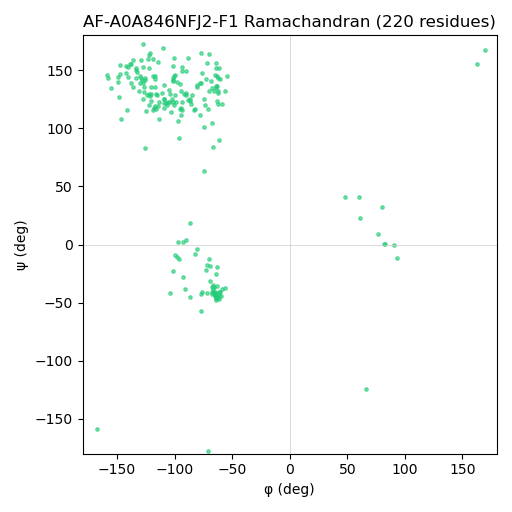4.985 1.00 68.81 118 THR A O 1
ATOM 930 N N . GLU A 1 119 ? -2.812 -4.795 -5.761 1.00 72.25 119 GLU A N 1
ATOM 931 C CA . GLU A 1 119 ? -1.587 -5.261 -6.402 1.00 72.25 119 GLU A CA 1
ATOM 932 C C . GLU A 1 119 ? -1.193 -4.254 -7.493 1.00 72.25 119 GLU A C 1
ATOM 934 O O . GLU A 1 119 ? -1.992 -3.997 -8.402 1.00 72.25 119 GLU A O 1
ATOM 939 N N . PRO A 1 120 ? 0.003 -3.642 -7.414 1.00 82.44 120 PRO A N 1
ATOM 940 C CA . PRO A 1 120 ? 0.427 -2.697 -8.425 1.00 82.44 120 PRO A CA 1
ATOM 941 C C . PRO A 1 120 ? 0.540 -3.422 -9.764 1.00 82.44 120 PRO A C 1
ATOM 943 O O . PRO A 1 120 ? 1.276 -4.397 -9.921 1.00 82.44 120 PRO A O 1
ATOM 946 N N . SER A 1 121 ? -0.188 -2.921 -10.753 1.00 89.81 121 SER A N 1
ATOM 947 C CA . SER A 1 121 ? -0.057 -3.364 -12.131 1.00 89.81 121 SER A CA 1
ATOM 948 C C . SER A 1 121 ? 1.177 -2.723 -12.759 1.00 89.81 121 SER A C 1
ATOM 950 O O . SER A 1 121 ? 1.464 -1.543 -12.543 1.00 89.81 121 SER A O 1
ATOM 952 N N . ILE A 1 122 ? 1.918 -3.502 -13.546 1.00 94.50 122 ILE A N 1
ATOM 953 C CA . ILE A 1 122 ? 3.091 -3.031 -14.285 1.00 94.50 122 ILE A CA 1
ATOM 954 C C . ILE A 1 122 ? 2.822 -3.269 -15.763 1.00 94.50 122 ILE A C 1
ATOM 956 O O . ILE A 1 122 ? 2.549 -4.391 -16.188 1.00 94.50 122 ILE A O 1
ATOM 960 N N . SER A 1 123 ? 2.903 -2.211 -16.562 1.00 96.00 123 SER A N 1
ATOM 961 C CA . SER A 1 123 ? 2.710 -2.299 -18.007 1.00 96.00 123 SER A CA 1
ATOM 962 C C . SER A 1 123 ? 3.697 -1.414 -18.755 1.00 96.00 123 SER A C 1
ATOM 964 O O . SER A 1 123 ? 4.052 -0.325 -18.307 1.00 96.00 123 SER A O 1
ATOM 966 N N . ILE A 1 124 ? 4.146 -1.884 -19.919 1.00 97.19 124 ILE A N 1
ATOM 967 C CA . ILE A 1 124 ? 4.914 -1.066 -20.857 1.00 97.19 124 ILE A CA 1
ATOM 968 C C . ILE A 1 124 ? 3.916 -0.266 -21.688 1.00 97.19 124 ILE A C 1
ATOM 970 O O . ILE A 1 124 ? 3.144 -0.834 -22.456 1.00 97.19 124 ILE A O 1
ATOM 974 N N . VAL A 1 125 ? 3.953 1.057 -21.545 1.00 97.50 125 VAL A N 1
ATOM 975 C CA . VAL A 1 125 ? 3.169 1.979 -22.376 1.00 97.50 125 VAL A CA 1
ATOM 976 C C . VAL A 1 125 ? 3.818 2.112 -23.750 1.00 97.50 125 VAL A C 1
ATOM 978 O O . VAL A 1 125 ? 3.133 2.154 -24.769 1.00 97.50 125 VAL A O 1
ATOM 981 N N . ARG A 1 126 ? 5.152 2.191 -23.776 1.00 96.88 126 ARG A N 1
ATOM 982 C CA . ARG A 1 126 ? 5.940 2.402 -24.992 1.00 96.88 126 ARG A CA 1
ATOM 983 C C . ARG A 1 126 ? 7.366 1.904 -24.797 1.00 96.88 126 ARG A C 1
ATOM 985 O O . ARG A 1 126 ? 7.915 2.074 -23.713 1.00 96.88 126 ARG A O 1
ATOM 992 N N . SER A 1 127 ? 7.972 1.334 -25.832 1.00 96.56 127 SER A N 1
ATOM 993 C CA . SER A 1 127 ? 9.398 1.002 -25.841 1.00 96.56 127 SER A CA 1
ATOM 994 C C . SER A 1 127 ? 9.939 1.176 -27.253 1.00 96.56 127 SER A C 1
ATOM 996 O O . SER A 1 127 ? 9.590 0.400 -28.141 1.00 96.56 127 SER A O 1
ATOM 998 N N . ASP A 1 128 ? 10.741 2.219 -27.448 1.00 94.56 128 ASP A N 1
ATOM 999 C CA . ASP A 1 128 ? 11.250 2.627 -28.756 1.00 94.56 128 ASP A CA 1
ATOM 1000 C C . ASP A 1 128 ? 12.775 2.730 -28.707 1.00 94.56 128 ASP A C 1
ATOM 1002 O O . ASP A 1 128 ? 13.338 3.332 -27.787 1.00 94.56 128 ASP A O 1
ATOM 1006 N N . GLY A 1 129 ? 13.448 2.197 -29.724 1.00 92.38 129 GLY A N 1
ATOM 1007 C CA . GLY A 1 129 ? 14.877 2.408 -29.914 1.00 92.38 129 GLY A CA 1
ATOM 1008 C C . GLY A 1 129 ? 15.181 3.478 -30.960 1.00 92.38 129 GLY A C 1
ATOM 1009 O O . GLY A 1 129 ? 14.470 3.646 -31.952 1.00 92.38 129 GLY A O 1
ATOM 1010 N N . LYS A 1 130 ? 16.263 4.224 -30.736 1.00 91.94 130 LYS A N 1
ATOM 1011 C CA . LYS A 1 130 ? 16.766 5.270 -31.638 1.00 91.94 130 LYS A CA 1
ATOM 1012 C C . LYS A 1 130 ? 18.289 5.263 -31.662 1.00 91.94 130 LYS A C 1
ATOM 1014 O O . LYS A 1 130 ? 18.913 4.980 -30.642 1.00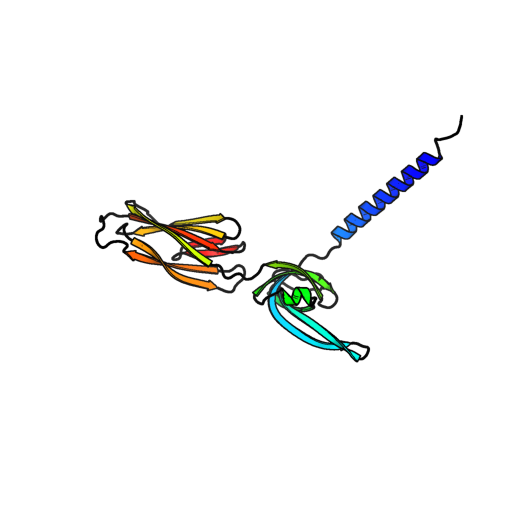 91.94 130 LYS A O 1
ATOM 1019 N N . CYS A 1 131 ? 18.898 5.606 -32.797 1.00 91.31 131 CYS A N 1
ATOM 1020 C CA . CYS A 1 131 ? 20.343 5.843 -32.833 1.00 91.31 131 CYS A CA 1
ATOM 1021 C C . CYS A 1 131 ? 20.688 7.036 -31.935 1.00 91.31 131 CYS A C 1
ATOM 1023 O O . CYS A 1 131 ? 19.999 8.059 -31.955 1.00 91.31 131 CYS A O 1
ATOM 1025 N N . GLY A 1 132 ? 21.748 6.902 -31.152 1.00 88.25 132 GLY A N 1
ATOM 1026 C CA . GLY A 1 132 ? 22.136 7.892 -30.163 1.00 88.25 132 GLY A CA 1
ATOM 1027 C C . GLY A 1 132 ? 23.106 7.292 -29.164 1.00 88.25 132 GLY A C 1
ATOM 1028 O O . GLY A 1 132 ? 23.127 6.080 -28.966 1.00 88.25 132 GLY A O 1
ATOM 1029 N N . ASP A 1 133 ? 23.899 8.157 -28.551 1.00 89.19 133 ASP A N 1
ATOM 1030 C CA . ASP A 1 133 ? 24.830 7.762 -27.506 1.00 89.19 133 ASP A CA 1
ATOM 1031 C C . ASP A 1 133 ? 24.255 8.110 -26.132 1.00 89.19 133 ASP A C 1
ATOM 1033 O O . ASP A 1 133 ? 23.618 9.153 -25.949 1.00 89.19 133 ASP A O 1
ATOM 1037 N N . LEU A 1 134 ? 24.471 7.213 -25.178 1.00 91.44 134 LEU A N 1
ATOM 1038 C CA . LEU A 1 134 ? 24.093 7.371 -23.785 1.00 91.44 134 LEU A CA 1
ATOM 1039 C C . LEU A 1 134 ? 25.212 6.780 -22.939 1.00 91.44 134 LEU A C 1
ATOM 1041 O O . LEU A 1 134 ? 25.476 5.579 -22.981 1.00 91.44 134 LEU A O 1
ATOM 1045 N N . GLU A 1 135 ? 25.865 7.631 -22.152 1.00 89.62 135 GLU A N 1
ATOM 1046 C CA . GLU A 1 135 ? 27.014 7.206 -21.352 1.00 89.62 135 GLU A CA 1
ATOM 1047 C C . GLU A 1 135 ? 26.621 6.214 -20.250 1.00 89.62 135 GLU A C 1
ATOM 1049 O O . GLU A 1 135 ? 27.404 5.330 -19.900 1.00 89.62 135 GLU A O 1
ATOM 1054 N N . LYS A 1 136 ? 25.427 6.381 -19.664 1.00 93.81 136 LYS A N 1
ATOM 1055 C CA . LYS A 1 136 ? 24.929 5.565 -18.551 1.00 93.81 136 LYS A CA 1
ATOM 1056 C C . LYS A 1 136 ? 23.413 5.403 -18.612 1.00 93.81 136 LYS A C 1
ATOM 1058 O O . LYS A 1 136 ? 22.737 6.362 -18.984 1.00 93.81 136 LYS A O 1
ATOM 1063 N N . PRO A 1 137 ? 22.878 4.253 -18.169 1.00 95.94 137 PRO A N 1
ATOM 1064 C CA . PRO A 1 137 ? 21.445 4.077 -18.012 1.00 95.94 137 PRO A CA 1
ATOM 1065 C C . PRO A 1 137 ? 20.826 5.159 -17.122 1.00 95.94 137 PRO A C 1
ATOM 1067 O O . PRO A 1 137 ? 21.448 5.619 -16.160 1.00 95.94 137 PRO A O 1
ATOM 1070 N N . LEU A 1 138 ? 19.597 5.554 -17.441 1.00 97.25 138 LEU A N 1
ATOM 1071 C CA . LEU A 1 138 ? 18.846 6.571 -16.713 1.00 97.25 138 LEU A CA 1
ATOM 1072 C C . LEU A 1 138 ? 17.473 6.030 -16.333 1.00 97.25 138 LEU A C 1
ATOM 1074 O O . LEU A 1 138 ? 16.802 5.392 -17.142 1.00 97.25 138 LEU A O 1
ATOM 1078 N N . LEU A 1 139 ? 17.041 6.345 -15.116 1.00 98.19 139 LEU A N 1
ATOM 1079 C CA . LEU A 1 139 ? 15.683 6.113 -14.648 1.00 98.19 139 LEU A CA 1
ATOM 1080 C C . LEU A 1 139 ? 15.134 7.424 -14.093 1.00 98.19 139 LEU A C 1
ATOM 1082 O O . LEU A 1 139 ? 15.741 8.044 -13.223 1.00 98.19 139 LEU A O 1
ATOM 1086 N N . ALA A 1 140 ? 13.991 7.844 -14.615 1.00 97.38 140 ALA A N 1
ATOM 1087 C CA . ALA A 1 140 ? 13.239 8.988 -14.125 1.00 97.38 140 ALA A CA 1
ATOM 1088 C C . ALA A 1 140 ? 11.783 8.581 -13.904 1.00 97.38 140 ALA A C 1
ATOM 1090 O O . ALA A 1 140 ? 11.313 7.607 -14.496 1.00 97.38 140 ALA A O 1
ATOM 1091 N N . PHE A 1 141 ? 11.063 9.337 -13.081 1.00 97.69 141 PHE A N 1
ATOM 1092 C CA . PHE A 1 141 ? 9.649 9.096 -12.841 1.00 97.69 141 PHE A CA 1
ATOM 1093 C C . PHE A 1 141 ? 8.842 10.389 -12.813 1.00 97.69 141 PHE A C 1
ATOM 1095 O O . PHE A 1 141 ? 9.364 11.465 -12.524 1.00 97.69 141 PHE A O 1
ATOM 1102 N N . GLU A 1 142 ? 7.557 10.254 -13.110 1.00 97.31 142 GLU A N 1
ATOM 1103 C CA . GLU A 1 142 ? 6.545 11.293 -12.988 1.00 97.31 142 GLU A CA 1
ATOM 1104 C C . GLU A 1 142 ? 5.281 10.670 -12.391 1.00 97.31 142 GLU A C 1
ATOM 1106 O O . GLU A 1 142 ? 4.915 9.543 -12.733 1.00 97.31 142 GLU A O 1
ATOM 1111 N N . ARG A 1 143 ? 4.624 11.378 -11.472 1.00 95.69 143 ARG A N 1
ATOM 1112 C CA . ARG A 1 143 ? 3.422 10.880 -10.799 1.00 95.69 143 ARG A CA 1
ATOM 1113 C C . ARG A 1 143 ? 2.163 11.271 -11.575 1.00 95.69 143 ARG A C 1
ATOM 1115 O O . ARG A 1 143 ? 1.961 12.443 -11.878 1.00 95.69 143 ARG A O 1
ATOM 1122 N N . GLU A 1 144 ? 1.306 10.290 -11.855 1.00 94.94 144 GLU A N 1
ATOM 1123 C CA . GLU A 1 144 ? 0.030 10.429 -12.571 1.00 94.94 144 GLU A CA 1
ATOM 1124 C C . GLU A 1 144 ? -1.106 9.838 -11.711 1.00 94.94 144 GLU A C 1
ATOM 1126 O O . GLU A 1 144 ? -1.513 8.683 -11.868 1.00 94.94 144 GLU A O 1
ATOM 1131 N N . GLY A 1 145 ? -1.614 10.632 -10.762 1.00 90.81 145 GLY A N 1
ATOM 1132 C CA . GLY A 1 145 ? -2.611 10.172 -9.789 1.00 90.81 145 GLY A CA 1
ATOM 1133 C C . GLY A 1 145 ? -2.025 9.122 -8.841 1.00 90.81 145 GLY A C 1
ATOM 1134 O O . GLY A 1 145 ? -1.011 9.377 -8.196 1.00 90.81 145 GLY A O 1
ATOM 1135 N N . GLU A 1 146 ? -2.655 7.949 -8.775 1.00 88.00 146 GLU A N 1
ATOM 1136 C CA . GLU A 1 146 ? -2.172 6.789 -8.004 1.00 88.00 146 GLU A CA 1
ATOM 1137 C C . GLU A 1 146 ? -1.103 5.975 -8.754 1.00 88.00 146 GLU A C 1
ATOM 1139 O O . GLU A 1 146 ? -0.502 5.065 -8.190 1.00 88.00 146 GLU A O 1
ATOM 1144 N N . ASN A 1 147 ? -0.865 6.281 -10.033 1.00 94.00 147 ASN A N 1
ATOM 1145 C CA . ASN A 1 147 ? 0.127 5.601 -10.856 1.00 94.00 147 ASN A CA 1
ATOM 1146 C C . ASN A 1 147 ? 1.408 6.425 -10.977 1.00 94.00 147 ASN A C 1
ATOM 1148 O O . ASN A 1 147 ? 1.428 7.649 -10.832 1.00 94.00 147 ASN A O 1
ATOM 1152 N N . VAL A 1 148 ? 2.480 5.739 -11.345 1.00 96.50 148 VAL A N 1
ATOM 1153 C CA . VAL A 1 148 ? 3.783 6.321 -11.633 1.00 96.50 148 VAL A CA 1
ATOM 1154 C C . VAL A 1 148 ? 4.182 5.953 -13.049 1.00 96.50 148 VAL A C 1
ATOM 1156 O O . VAL A 1 148 ? 4.149 4.786 -13.447 1.00 96.50 148 VAL A O 1
ATOM 1159 N N . ILE A 1 149 ? 4.568 6.967 -13.814 1.00 98.00 149 ILE A N 1
ATOM 1160 C CA . ILE A 1 149 ? 5.137 6.814 -15.142 1.00 98.00 149 ILE A CA 1
ATOM 1161 C C . ILE A 1 149 ? 6.653 6.816 -15.008 1.00 98.00 149 ILE A C 1
ATOM 1163 O O . ILE A 1 149 ? 7.252 7.840 -14.688 1.00 98.00 149 ILE A O 1
ATOM 1167 N N . LEU A 1 150 ? 7.281 5.671 -15.260 1.00 98.00 150 LEU A N 1
ATOM 1168 C CA . LEU A 1 150 ? 8.735 5.541 -15.259 1.00 98.00 150 LEU A CA 1
ATOM 1169 C C . LEU A 1 150 ? 9.261 5.683 -16.680 1.00 98.00 150 LEU A C 1
ATOM 1171 O O . LEU A 1 150 ? 8.714 5.098 -17.613 1.00 98.00 150 LEU A O 1
ATOM 1175 N N . ARG A 1 151 ? 10.360 6.414 -16.839 1.00 98.12 151 ARG A N 1
ATOM 1176 C CA . ARG A 1 151 ? 11.139 6.493 -18.075 1.00 98.12 151 ARG A CA 1
ATOM 1177 C C . ARG A 1 151 ? 12.494 5.858 -17.825 1.00 98.12 151 ARG A C 1
ATOM 1179 O O . ARG A 1 151 ? 13.319 6.431 -17.117 1.00 98.12 151 ARG A O 1
ATOM 1186 N N . TYR A 1 152 ? 12.695 4.680 -18.400 1.00 98.06 152 TYR A N 1
ATOM 1187 C CA . TYR A 1 152 ? 13.949 3.942 -18.357 1.00 98.06 152 TYR A CA 1
ATOM 1188 C C . TYR A 1 152 ? 14.668 4.060 -19.699 1.00 98.06 152 TYR A C 1
ATOM 1190 O O . TYR A 1 152 ? 14.057 3.849 -20.747 1.00 98.06 152 TYR A O 1
ATOM 1198 N N . LEU A 1 153 ? 15.947 4.421 -19.673 1.00 96.88 153 LEU A N 1
ATOM 1199 C CA . LEU A 1 153 ? 16.797 4.508 -20.851 1.00 96.88 153 LEU A CA 1
ATOM 1200 C C . LEU A 1 153 ? 18.056 3.676 -20.624 1.00 96.88 153 LEU A C 1
ATOM 1202 O O . LEU A 1 153 ? 18.739 3.864 -19.620 1.00 96.88 153 LEU A O 1
ATOM 1206 N N . GLU A 1 154 ? 18.402 2.831 -21.588 1.00 95.88 154 GLU A N 1
ATOM 1207 C CA . GLU A 1 154 ? 19.689 2.134 -21.627 1.00 95.88 154 GLU A CA 1
ATOM 1208 C C . GLU A 1 154 ? 20.296 2.152 -23.031 1.00 95.88 154 GLU A C 1
ATOM 1210 O O . GLU A 1 154 ? 19.608 2.369 -24.036 1.00 95.88 154 GLU A O 1
ATOM 1215 N N . SER A 1 155 ? 21.609 1.949 -23.085 1.00 93.25 155 SER A N 1
ATOM 1216 C CA . SER A 1 155 ? 22.366 1.864 -24.330 1.00 93.25 155 SER A CA 1
ATOM 1217 C C . SER A 1 155 ? 22.225 0.468 -24.924 1.00 93.25 155 SER A C 1
ATOM 1219 O O . SER A 1 155 ? 22.334 -0.534 -24.219 1.00 93.25 155 SER A O 1
ATOM 1221 N N . ALA A 1 156 ? 22.033 0.399 -26.237 1.00 88.75 156 ALA A N 1
ATOM 1222 C CA . ALA A 1 156 ? 21.917 -0.847 -26.972 1.00 88.75 156 ALA A CA 1
ATOM 1223 C C . ALA A 1 156 ? 22.774 -0.803 -28.236 1.00 88.75 156 ALA A C 1
ATOM 1225 O O . ALA A 1 156 ? 22.855 0.209 -28.930 1.00 88.75 156 ALA A O 1
ATOM 1226 N N . ASN A 1 157 ? 23.376 -1.941 -28.578 1.00 85.25 157 ASN A N 1
ATOM 1227 C CA . ASN A 1 157 ? 24.205 -2.060 -29.782 1.00 85.25 157 ASN A CA 1
ATOM 1228 C C . ASN A 1 157 ? 23.386 -2.002 -31.082 1.00 85.25 157 ASN A C 1
ATOM 1230 O O . ASN A 1 157 ? 23.957 -1.915 -32.164 1.00 85.25 157 ASN A O 1
ATOM 1234 N N . VAL A 1 158 ? 22.058 -2.107 -30.977 1.00 84.75 158 VAL A N 1
ATOM 1235 C CA . VAL A 1 158 ? 21.118 -2.096 -32.096 1.00 84.75 158 VAL A CA 1
ATOM 1236 C C . VAL A 1 158 ? 19.811 -1.449 -31.607 1.00 84.75 158 VAL A C 1
ATOM 1238 O O . VAL A 1 158 ? 19.262 -1.889 -30.599 1.00 84.75 158 VAL A O 1
ATOM 1241 N N . PRO A 1 159 ? 19.265 -0.426 -32.282 1.00 84.06 159 PRO A N 1
ATOM 1242 C CA . PRO A 1 159 ? 18.048 0.258 -31.838 1.00 84.06 159 PRO A CA 1
ATOM 1243 C C . PRO A 1 159 ? 16.751 -0.483 -32.206 1.00 84.06 159 PRO A C 1
ATOM 1245 O O . PRO A 1 159 ? 15.676 -0.034 -31.839 1.00 84.06 159 PRO A O 1
ATOM 1248 N N . CYS A 1 160 ? 16.801 -1.604 -32.932 1.00 87.88 160 CYS A N 1
ATOM 1249 C CA . CYS A 1 160 ? 15.599 -2.386 -33.264 1.00 87.88 160 CYS A CA 1
ATOM 1250 C C . CYS A 1 160 ? 15.217 -3.404 -32.186 1.00 87.88 160 CYS A C 1
ATOM 1252 O O . CYS A 1 160 ? 14.477 -4.350 -32.460 1.00 87.88 160 CYS A O 1
ATOM 1254 N N . TYR A 1 161 ? 15.712 -3.238 -30.966 1.00 91.00 161 TYR A N 1
ATOM 1255 C CA . TYR A 1 161 ? 15.206 -3.969 -29.817 1.00 91.00 161 TYR A CA 1
ATOM 1256 C C . TYR A 1 161 ? 14.131 -3.145 -29.116 1.00 91.00 161 TYR A C 1
ATOM 1258 O O . TYR A 1 161 ? 14.141 -1.915 -29.141 1.00 91.00 161 TYR A O 1
ATOM 1266 N N . ARG A 1 162 ? 13.218 -3.846 -28.455 1.00 93.69 162 ARG A N 1
ATOM 1267 C CA . ARG A 1 162 ? 12.309 -3.260 -27.474 1.00 93.69 162 ARG A CA 1
ATOM 1268 C C . ARG A 1 162 ? 12.498 -3.963 -26.148 1.00 93.69 162 ARG A C 1
ATOM 1270 O O . ARG A 1 162 ? 12.819 -5.152 -26.112 1.00 93.69 162 ARG A O 1
ATOM 1277 N N . HIS A 1 163 ? 12.237 -3.248 -25.070 1.00 96.31 163 HIS A N 1
ATOM 1278 C CA . HIS A 1 163 ? 12.118 -3.892 -23.781 1.00 96.31 163 HIS A CA 1
ATOM 1279 C C . HIS A 1 163 ? 10.809 -4.666 -23.700 1.00 96.31 163 HIS A C 1
ATOM 1281 O O . HIS A 1 163 ? 9.757 -4.208 -24.154 1.00 96.31 163 HIS A O 1
ATOM 1287 N N . VAL A 1 164 ? 10.880 -5.819 -23.056 1.00 95.75 164 VAL A N 1
ATOM 1288 C CA . VAL A 1 164 ? 9.729 -6.550 -22.539 1.00 95.75 164 VAL A CA 1
ATOM 1289 C C . VAL A 1 164 ? 9.969 -6.850 -21.066 1.00 95.75 164 VAL A C 1
ATOM 1291 O O . VAL A 1 164 ? 11.114 -6.938 -20.617 1.00 95.75 164 VAL A O 1
ATOM 1294 N N . ILE A 1 165 ? 8.886 -6.994 -20.307 1.00 96.62 165 ILE A N 1
ATOM 1295 C CA . ILE A 1 165 ? 8.971 -7.377 -18.899 1.00 96.62 165 ILE A CA 1
ATOM 1296 C C . ILE A 1 165 ? 9.388 -8.846 -18.853 1.00 96.62 165 ILE A C 1
ATOM 1298 O O . ILE A 1 165 ? 8.664 -9.711 -19.343 1.00 96.62 165 ILE A O 1
ATOM 1302 N N . ASP A 1 166 ? 10.562 -9.119 -18.291 1.00 96.00 166 ASP A N 1
ATOM 1303 C CA . ASP A 1 166 ? 11.013 -10.487 -18.042 1.00 96.00 166 ASP A CA 1
ATOM 1304 C C . ASP A 1 166 ? 10.503 -10.981 -16.689 1.00 96.00 166 ASP A C 1
ATOM 1306 O O . ASP A 1 166 ? 9.965 -12.082 -16.574 1.00 96.00 166 ASP A O 1
ATOM 1310 N N . LYS A 1 167 ? 10.625 -10.129 -15.665 1.00 93.12 167 LYS A N 1
ATOM 1311 C CA . LYS A 1 167 ? 10.203 -10.427 -14.300 1.00 93.12 167 LYS A CA 1
ATOM 1312 C C . LYS A 1 167 ? 9.762 -9.159 -13.581 1.00 93.12 167 LYS A C 1
ATOM 1314 O O . LYS A 1 167 ? 10.366 -8.103 -13.744 1.00 93.12 167 LYS A O 1
ATOM 1319 N N . SER A 1 168 ? 8.752 -9.291 -12.733 1.00 91.12 168 SER A N 1
ATOM 1320 C CA . SER A 1 168 ? 8.385 -8.286 -11.740 1.00 91.12 168 SER A CA 1
ATOM 1321 C C . SER A 1 168 ? 8.208 -8.949 -10.382 1.00 91.12 168 SER A C 1
ATOM 1323 O O . SER A 1 168 ? 7.537 -9.978 -10.283 1.00 91.12 168 SER A O 1
ATOM 1325 N N . VAL A 1 169 ? 8.807 -8.376 -9.344 1.00 89.25 169 VAL A N 1
ATOM 1326 C CA . VAL A 1 169 ? 8.672 -8.830 -7.958 1.00 89.25 169 VAL A CA 1
ATOM 1327 C C . VAL A 1 169 ? 8.179 -7.667 -7.119 1.00 89.25 169 VAL A C 1
ATOM 1329 O O . VAL A 1 169 ? 8.762 -6.589 -7.150 1.00 89.25 169 VAL A O 1
ATOM 1332 N N . ILE A 1 170 ? 7.121 -7.902 -6.352 1.00 87.00 170 ILE A N 1
ATOM 1333 C CA . ILE A 1 170 ? 6.610 -6.953 -5.367 1.00 87.00 170 ILE A CA 1
ATOM 1334 C C . ILE A 1 170 ? 6.928 -7.549 -4.001 1.00 87.00 170 ILE A C 1
ATOM 1336 O O . ILE A 1 170 ? 6.488 -8.655 -3.689 1.00 87.00 170 ILE A O 1
ATOM 1340 N N . LEU A 1 171 ? 7.749 -6.858 -3.215 1.00 80.69 171 LEU A N 1
ATOM 1341 C CA . LEU A 1 171 ? 8.081 -7.290 -1.863 1.00 80.69 171 LEU A CA 1
ATOM 1342 C C . LEU A 1 171 ? 7.032 -6.753 -0.891 1.00 80.69 171 LEU A C 1
ATOM 1344 O O . LEU A 1 171 ? 6.804 -5.544 -0.828 1.00 80.69 171 LEU A O 1
ATOM 1348 N N . GLU A 1 172 ? 6.432 -7.661 -0.121 1.00 69.75 172 GLU A N 1
ATOM 1349 C CA . GLU A 1 172 ? 5.376 -7.389 0.862 1.00 69.75 172 GLU A CA 1
ATOM 1350 C C . GLU A 1 172 ? 5.931 -6.712 2.128 1.00 69.75 172 GLU A C 1
ATOM 1352 O O . GLU A 1 172 ? 5.903 -7.256 3.228 1.00 69.75 172 GLU A O 1
ATOM 1357 N N . ARG A 1 173 ? 6.483 -5.510 1.961 1.00 72.31 173 ARG A N 1
ATOM 1358 C CA . ARG A 1 173 ? 6.807 -4.573 3.041 1.00 72.31 173 ARG A CA 1
ATOM 1359 C C . ARG A 1 173 ? 6.071 -3.259 2.790 1.00 72.31 173 ARG A C 1
ATOM 1361 O O . ARG A 1 173 ? 5.635 -3.019 1.670 1.00 72.31 173 ARG A O 1
ATOM 1368 N N . TRP A 1 174 ? 5.945 -2.400 3.796 1.00 68.44 174 TRP A N 1
ATOM 1369 C CA . TRP A 1 174 ? 5.314 -1.090 3.622 1.00 68.44 174 TRP A CA 1
ATOM 1370 C C . TRP A 1 174 ? 6.267 0.056 3.983 1.00 68.44 174 TRP A C 1
ATOM 1372 O O . TRP A 1 174 ? 6.804 0.049 5.094 1.00 68.44 174 TRP A O 1
ATOM 1382 N N . PRO A 1 175 ? 6.463 1.048 3.092 1.00 77.50 175 PRO A N 1
ATOM 1383 C CA . PRO A 1 175 ? 6.017 1.082 1.692 1.00 77.50 175 PRO A CA 1
ATOM 1384 C C . PRO A 1 175 ? 6.642 -0.048 0.843 1.00 77.50 175 PRO A C 1
ATOM 1386 O O . PRO A 1 175 ? 7.744 -0.512 1.167 1.00 77.50 175 PRO A O 1
ATOM 1389 N N . PRO A 1 176 ? 5.964 -0.514 -0.223 1.00 84.00 176 PRO A N 1
ATOM 1390 C CA . PRO A 1 176 ? 6.426 -1.648 -1.018 1.00 84.00 176 PRO A CA 1
ATOM 1391 C C . PRO A 1 176 ? 7.748 -1.373 -1.735 1.00 84.00 176 PRO A C 1
ATOM 1393 O O . PRO A 1 176 ? 8.110 -0.230 -2.020 1.00 84.00 176 PRO A O 1
ATOM 1396 N N . ILE A 1 177 ? 8.469 -2.456 -2.046 1.00 90.25 177 ILE A N 1
ATOM 1397 C CA . ILE A 1 177 ? 9.510 -2.430 -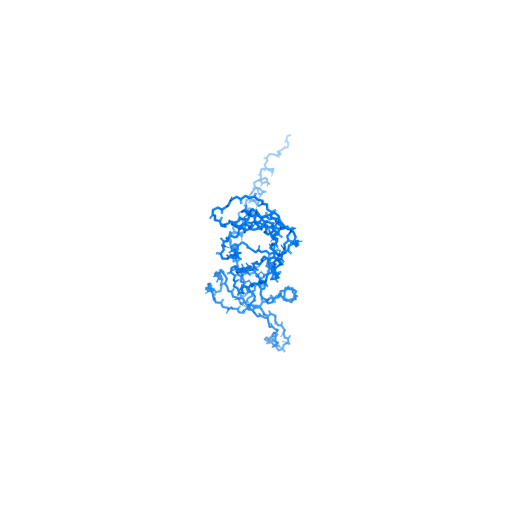3.083 1.00 90.25 177 ILE A CA 1
ATOM 1398 C C . ILE A 1 177 ? 8.968 -3.139 -4.306 1.00 90.25 177 ILE A C 1
ATOM 1400 O O . ILE A 1 177 ? 8.472 -4.263 -4.199 1.00 90.25 177 ILE A O 1
ATOM 1404 N N . ILE A 1 178 ? 9.136 -2.515 -5.462 1.00 94.00 178 ILE A N 1
ATOM 1405 C CA . ILE A 1 178 ? 8.816 -3.101 -6.755 1.00 94.00 178 ILE A CA 1
ATOM 1406 C C . ILE A 1 178 ? 10.116 -3.241 -7.542 1.00 94.00 178 ILE A C 1
ATOM 1408 O O . ILE A 1 178 ? 10.753 -2.244 -7.865 1.00 94.00 178 ILE A O 1
ATOM 1412 N N . ASP A 1 179 ? 10.510 -4.469 -7.858 1.00 96.06 179 ASP A N 1
ATOM 1413 C CA . ASP A 1 179 ? 11.673 -4.769 -8.693 1.00 96.06 179 ASP A CA 1
ATOM 1414 C C . ASP A 1 179 ? 11.212 -5.261 -10.067 1.00 96.06 179 ASP A C 1
ATOM 1416 O O . ASP A 1 179 ? 10.466 -6.239 -10.182 1.00 96.06 179 ASP A O 1
ATOM 1420 N N . ILE A 1 180 ? 11.629 -4.554 -11.112 1.00 97.19 180 ILE A N 1
ATOM 1421 C CA . ILE A 1 180 ? 11.245 -4.769 -12.502 1.00 97.19 180 ILE A CA 1
ATOM 1422 C C . ILE A 1 180 ? 12.506 -5.103 -13.292 1.00 97.19 180 ILE A C 1
ATOM 1424 O O . ILE A 1 180 ? 13.398 -4.276 -13.481 1.00 97.19 180 ILE A O 1
ATOM 1428 N N . THR A 1 181 ? 12.552 -6.321 -13.815 1.00 97.56 181 THR A N 1
ATOM 1429 C CA . THR A 1 181 ? 13.583 -6.754 -14.753 1.00 97.56 181 THR A CA 1
ATOM 1430 C C . THR A 1 181 ? 13.030 -6.701 -16.169 1.00 97.56 181 THR A C 1
ATOM 1432 O O . THR A 1 181 ? 12.055 -7.382 -16.506 1.00 97.56 181 THR A O 1
ATOM 1435 N N . LEU A 1 182 ? 13.669 -5.894 -17.006 1.00 97.19 182 LEU A N 1
ATOM 1436 C CA . LEU A 1 182 ? 13.402 -5.803 -18.431 1.00 97.19 182 LEU A CA 1
ATOM 1437 C C . LEU A 1 182 ? 14.463 -6.587 -19.202 1.00 97.19 182 LEU A C 1
ATOM 1439 O O . LEU A 1 182 ? 15.649 -6.527 -18.877 1.00 97.19 182 LEU A O 1
ATOM 1443 N N . LYS A 1 183 ? 14.042 -7.263 -20.269 1.00 96.12 183 LYS A N 1
ATOM 1444 C CA . LYS A 1 183 ? 14.946 -7.844 -21.269 1.00 96.12 183 LYS A CA 1
ATOM 1445 C C . LYS A 1 183 ? 14.689 -7.236 -22.637 1.00 96.12 183 LYS A C 1
ATOM 1447 O O . LYS A 1 183 ? 13.602 -6.723 -22.900 1.00 96.12 183 LYS A O 1
ATOM 1452 N N . LEU A 1 184 ? 15.675 -7.350 -23.516 1.00 94.38 184 LEU A N 1
ATOM 1453 C CA . LEU A 1 184 ? 15.568 -6.912 -24.900 1.00 94.38 184 LEU A CA 1
ATOM 1454 C C . LEU A 1 184 ? 15.050 -8.038 -25.796 1.00 94.38 184 LEU A C 1
ATOM 1456 O O . LEU A 1 184 ? 15.581 -9.147 -25.792 1.00 94.38 184 LEU A O 1
ATOM 1460 N N . GLU A 1 185 ? 14.043 -7.725 -26.606 1.00 93.50 185 GLU A N 1
ATOM 1461 C CA . GLU A 1 185 ? 13.542 -8.586 -27.676 1.00 93.50 185 GLU A CA 1
ATOM 1462 C C . GLU A 1 185 ? 13.650 -7.880 -29.023 1.00 93.50 185 GLU A C 1
ATOM 1464 O O . GLU A 1 185 ? 13.347 -6.689 -29.144 1.00 93.50 185 GLU A O 1
ATOM 1469 N N . SER A 1 186 ? 14.119 -8.614 -30.036 1.00 89.38 186 SER A N 1
ATOM 1470 C CA . SER A 1 186 ? 14.253 -8.063 -31.383 1.00 89.38 186 SER A CA 1
ATOM 1471 C C . SER A 1 186 ? 12.873 -7.777 -31.964 1.00 89.38 186 SER A C 1
ATOM 1473 O O . SER A 1 186 ? 11.963 -8.602 -31.878 1.00 89.38 186 SER A O 1
ATOM 1475 N N . THR A 1 187 ? 12.719 -6.604 -32.571 1.00 86.31 187 THR A N 1
ATOM 1476 C CA . THR A 1 187 ? 11.480 -6.202 -33.251 1.00 86.31 187 THR A CA 1
ATOM 1477 C C . THR A 1 187 ? 11.523 -6.453 -34.755 1.00 86.31 187 THR A C 1
ATOM 1479 O O . THR A 1 187 ? 10.490 -6.367 -35.418 1.00 86.31 187 THR A O 1
ATOM 1482 N N . SER A 1 188 ? 12.697 -6.738 -35.324 1.00 81.81 188 SER A N 1
ATOM 1483 C CA . SER A 1 188 ? 12.881 -6.959 -36.761 1.00 81.81 188 SER A CA 1
ATOM 1484 C C . SER A 1 188 ? 14.151 -7.750 -37.054 1.00 81.81 188 SER A C 1
ATOM 1486 O O . SER A 1 188 ? 15.176 -7.561 -36.405 1.00 81.81 188 SER A O 1
ATOM 1488 N N . ASP A 1 189 ? 14.093 -8.586 -38.091 1.00 75.25 189 ASP A N 1
ATOM 1489 C CA . ASP A 1 189 ? 15.241 -9.375 -38.564 1.00 75.25 189 ASP A CA 1
ATOM 1490 C C . ASP A 1 189 ? 16.292 -8.513 -39.281 1.00 75.25 189 ASP A C 1
ATOM 1492 O O . ASP A 1 189 ? 17.459 -8.886 -39.378 1.00 75.25 189 ASP A O 1
ATOM 1496 N N . VAL A 1 190 ? 15.879 -7.346 -39.788 1.00 80.88 190 VAL A N 1
ATOM 1497 C CA . VAL A 1 190 ? 16.742 -6.378 -40.469 1.00 80.88 190 VAL A CA 1
ATOM 1498 C C . VAL A 1 190 ? 16.762 -5.091 -39.656 1.00 80.88 190 VAL A C 1
ATOM 1500 O O . VAL A 1 190 ? 15.723 -4.457 -39.475 1.00 80.88 190 VAL A O 1
ATOM 1503 N N . CYS A 1 191 ? 17.945 -4.691 -39.193 1.00 80.44 191 CYS A N 1
ATOM 1504 C CA . CYS A 1 191 ? 18.137 -3.450 -38.456 1.00 80.44 191 CYS A CA 1
ATOM 1505 C C . CYS A 1 191 ? 19.348 -2.669 -38.960 1.00 80.44 191 CYS A C 1
ATOM 1507 O O . CYS A 1 191 ? 20.320 -3.239 -39.451 1.00 80.44 191 CYS A O 1
ATOM 1509 N N . VAL A 1 192 ? 19.294 -1.349 -38.801 1.00 80.62 192 VAL A N 1
ATOM 1510 C CA . VAL A 1 192 ? 20.462 -0.488 -38.963 1.00 80.62 192 VAL A CA 1
ATOM 1511 C C . VAL A 1 192 ? 21.384 -0.684 -37.759 1.00 80.62 192 VAL A C 1
ATOM 1513 O O . VAL A 1 192 ? 20.986 -0.434 -36.623 1.00 80.62 192 VAL A O 1
ATOM 1516 N N . GLU A 1 193 ? 22.619 -1.113 -38.010 1.00 80.25 193 GLU A N 1
ATOM 1517 C CA . GLU A 1 193 ? 23.657 -1.214 -36.984 1.00 80.25 193 GLU A CA 1
ATOM 1518 C C . GLU A 1 193 ? 24.179 0.187 -36.637 1.00 80.25 193 GLU A C 1
ATOM 1520 O O . GLU A 1 193 ? 24.965 0.791 -37.367 1.00 80.25 193 GLU A O 1
ATOM 1525 N N . CYS A 1 194 ? 23.706 0.728 -35.518 1.00 86.25 194 CYS A N 1
ATOM 1526 C CA . CYS A 1 194 ? 24.214 1.950 -34.911 1.00 86.25 194 CYS A CA 1
ATOM 1527 C C . CYS A 1 194 ? 24.236 1.770 -33.391 1.00 86.25 194 CYS A C 1
ATOM 1529 O O . CYS A 1 194 ? 23.409 1.043 -32.837 1.00 86.25 194 CYS A O 1
ATOM 1531 N N . ILE A 1 195 ? 25.142 2.478 -32.712 1.00 86.88 195 ILE A N 1
ATOM 1532 C CA . ILE A 1 195 ? 25.029 2.651 -31.262 1.00 86.88 195 ILE A CA 1
ATOM 1533 C C . ILE A 1 195 ? 23.728 3.414 -31.016 1.00 86.88 195 ILE A C 1
ATOM 1535 O O . ILE A 1 195 ? 23.497 4.491 -31.583 1.00 86.88 195 ILE A O 1
ATOM 1539 N N . GLY A 1 196 ? 22.845 2.783 -30.256 1.00 90.38 196 GLY A N 1
ATOM 1540 C CA . GLY A 1 196 ? 21.503 3.258 -30.013 1.00 90.38 196 GLY A CA 1
ATOM 1541 C C . GLY A 1 196 ? 21.179 3.337 -28.536 1.00 90.38 196 GLY A C 1
ATOM 1542 O O . GLY A 1 196 ? 21.902 2.868 -27.660 1.00 90.38 196 GLY A O 1
ATOM 1543 N N . THR A 1 197 ? 20.022 3.920 -28.282 1.00 93.62 197 THR A N 1
ATOM 1544 C CA . THR A 1 197 ? 19.392 3.986 -26.971 1.00 93.62 197 THR A CA 1
ATOM 1545 C C . THR A 1 197 ? 17.996 3.419 -27.097 1.00 93.62 197 THR A C 1
ATOM 1547 O O . THR A 1 197 ? 17.341 3.628 -28.122 1.00 93.62 197 THR A O 1
ATOM 1550 N N . ILE A 1 198 ? 17.540 2.712 -26.071 1.00 95.50 198 ILE A N 1
ATOM 1551 C CA . ILE A 1 198 ? 16.167 2.219 -25.995 1.00 95.50 198 ILE A CA 1
ATOM 1552 C C . ILE A 1 198 ? 15.500 2.924 -24.830 1.00 95.50 198 ILE A C 1
ATOM 1554 O O . ILE A 1 198 ? 15.948 2.823 -23.691 1.00 95.50 198 ILE A O 1
ATOM 1558 N N . GLU A 1 199 ? 14.437 3.659 -25.135 1.00 96.94 199 GLU A N 1
ATOM 1559 C CA . GLU A 1 199 ? 13.620 4.364 -24.159 1.00 96.94 199 GLU A CA 1
ATOM 1560 C C . GLU A 1 199 ? 12.348 3.560 -23.909 1.00 96.94 199 GLU A C 1
ATOM 1562 O O . GLU A 1 199 ? 11.565 3.315 -24.828 1.00 96.94 199 GLU A O 1
ATOM 1567 N N . THR A 1 200 ? 12.116 3.192 -22.654 1.00 97.94 200 THR A N 1
ATOM 1568 C CA . THR A 1 200 ? 10.902 2.511 -22.210 1.00 97.94 200 THR A CA 1
ATOM 1569 C C . THR A 1 200 ? 10.137 3.382 -21.240 1.00 97.94 200 THR A C 1
ATOM 1571 O O . THR A 1 200 ? 10.678 3.875 -20.253 1.00 97.94 200 THR A O 1
ATOM 1574 N N . VAL A 1 201 ? 8.848 3.531 -21.518 1.00 98.19 201 VAL A N 1
ATOM 1575 C CA . VAL A 1 201 ? 7.882 4.169 -20.636 1.00 98.19 201 VAL A CA 1
ATOM 1576 C C . VAL A 1 201 ? 7.054 3.073 -19.978 1.00 98.19 201 VAL A C 1
ATOM 1578 O O . VAL A 1 201 ? 6.306 2.366 -20.659 1.00 98.19 201 VAL A O 1
ATOM 1581 N N . LEU A 1 202 ? 7.196 2.927 -18.665 1.00 98.00 202 LEU A N 1
ATOM 1582 C CA . LEU A 1 202 ? 6.405 2.010 -17.849 1.00 98.00 202 LEU A CA 1
ATOM 1583 C C . LEU A 1 202 ? 5.312 2.793 -17.131 1.00 98.00 202 LEU A C 1
ATOM 1585 O O . LEU A 1 202 ? 5.540 3.919 -16.695 1.00 98.00 202 LEU A O 1
ATOM 1589 N N . ARG A 1 203 ? 4.153 2.169 -16.954 1.00 97.56 203 ARG A N 1
ATOM 1590 C CA . ARG A 1 203 ? 3.142 2.591 -15.989 1.00 97.56 203 ARG A CA 1
ATOM 1591 C C . AR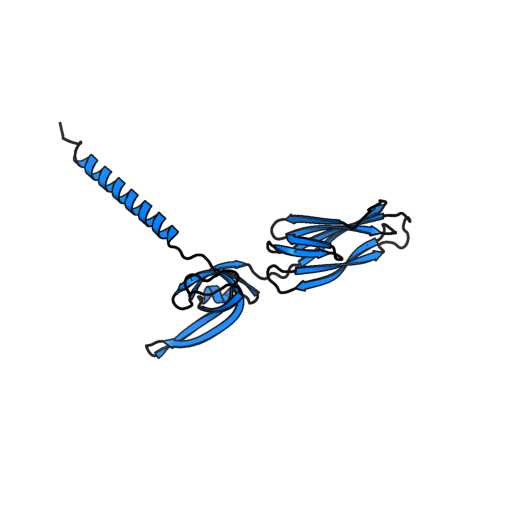G A 1 203 ? 3.110 1.563 -14.870 1.00 97.56 203 ARG A C 1
ATOM 1593 O O . ARG A 1 203 ? 2.886 0.381 -15.139 1.00 97.56 203 ARG A O 1
ATOM 1600 N N . VAL A 1 204 ? 3.345 2.029 -13.649 1.00 96.06 204 VAL A N 1
ATOM 1601 C CA . VAL A 1 204 ? 3.341 1.221 -12.428 1.00 96.06 204 VAL A CA 1
ATOM 1602 C C . VAL A 1 204 ? 2.316 1.804 -11.474 1.00 96.06 204 VAL A C 1
ATOM 1604 O O . VAL A 1 204 ? 2.425 2.970 -11.102 1.00 96.06 204 VAL A O 1
ATOM 1607 N N . GLY A 1 205 ? 1.316 1.024 -11.085 1.00 90.94 205 GLY A N 1
ATOM 1608 C CA . GLY A 1 205 ? 0.362 1.488 -10.091 1.00 90.94 205 GLY A CA 1
ATOM 1609 C C . GLY A 1 205 ? -0.879 0.620 -9.912 1.00 90.94 205 GLY A C 1
ATOM 1610 O O . GLY A 1 205 ? -1.138 -0.278 -10.724 1.00 90.94 205 GLY A O 1
ATOM 1611 N N . PRO A 1 206 ? -1.637 0.883 -8.838 1.00 90.38 206 PRO A N 1
ATOM 1612 C CA . PRO A 1 206 ? -1.441 2.006 -7.909 1.00 90.38 206 PRO A CA 1
ATOM 1613 C C . PRO A 1 206 ? -0.269 1.792 -6.927 1.00 90.38 206 PRO A C 1
ATOM 1615 O O . PRO A 1 206 ? 0.020 0.655 -6.561 1.00 90.38 206 PRO A O 1
ATOM 1618 N N . VAL A 1 207 ? 0.432 2.861 -6.524 1.00 88.75 207 VAL A N 1
ATOM 1619 C CA . VAL A 1 207 ? 1.546 2.799 -5.552 1.00 88.75 207 VAL A CA 1
ATOM 1620 C C . VAL A 1 207 ? 1.486 3.933 -4.514 1.00 88.75 207 VAL A C 1
ATOM 1622 O O . VAL A 1 207 ? 1.253 5.082 -4.889 1.00 88.75 207 VAL A O 1
ATOM 1625 N N . PRO A 1 208 ? 1.707 3.643 -3.216 1.00 86.12 208 PRO A N 1
ATOM 1626 C CA . PRO A 1 208 ? 1.736 4.658 -2.161 1.00 86.12 208 PRO A CA 1
ATOM 1627 C C . PRO A 1 208 ? 3.054 5.452 -2.140 1.00 86.12 208 PRO A C 1
ATOM 1629 O O . PRO A 1 208 ? 4.069 5.028 -2.700 1.00 86.12 208 PRO A O 1
ATOM 1632 N N . ASP A 1 209 ? 3.057 6.582 -1.433 1.00 85.75 209 ASP A N 1
ATOM 1633 C CA . ASP A 1 209 ? 4.253 7.402 -1.188 1.00 85.75 209 ASP A CA 1
ATOM 1634 C C . ASP A 1 209 ? 5.314 6.624 -0.400 1.00 85.75 209 ASP A C 1
ATOM 1636 O O . ASP A 1 209 ? 5.012 5.836 0.499 1.00 85.75 209 ASP A O 1
ATOM 1640 N N . GLY A 1 210 ? 6.578 6.861 -0.735 1.00 87.62 210 GLY A N 1
ATOM 1641 C CA . GLY A 1 210 ? 7.732 6.153 -0.197 1.00 87.62 210 GLY A CA 1
ATOM 1642 C C . GLY A 1 210 ? 8.016 4.809 -0.874 1.00 87.62 210 GLY A C 1
ATOM 1643 O O . GLY A 1 210 ? 8.978 4.149 -0.482 1.00 87.62 210 GLY A O 1
ATOM 1644 N N . THR A 1 211 ? 7.226 4.395 -1.874 1.00 91.50 211 THR A N 1
ATOM 1645 C CA . THR A 1 211 ? 7.473 3.156 -2.633 1.00 91.50 211 THR A CA 1
ATOM 1646 C C . THR A 1 211 ? 8.809 3.240 -3.363 1.00 91.50 211 THR A C 1
ATOM 1648 O O . THR A 1 211 ? 9.082 4.197 -4.089 1.00 91.50 211 THR A O 1
ATOM 1651 N N . GLU A 1 212 ? 9.634 2.209 -3.206 1.00 95.88 212 GLU A N 1
ATOM 1652 C CA . GLU A 1 212 ? 10.906 2.079 -3.912 1.00 95.88 212 GLU A CA 1
ATOM 1653 C C . GLU A 1 212 ? 10.694 1.240 -5.175 1.00 95.88 212 GLU A C 1
ATOM 1655 O O . GLU A 1 212 ? 10.315 0.071 -5.092 1.00 95.88 212 GLU A O 1
ATOM 1660 N N . ILE A 1 213 ? 10.929 1.820 -6.353 1.00 97.00 213 ILE A N 1
ATOM 1661 C CA . ILE A 1 213 ? 10.805 1.113 -7.630 1.00 97.00 213 ILE A CA 1
ATOM 1662 C C . ILE A 1 213 ? 12.179 0.981 -8.271 1.00 97.00 213 ILE A C 1
ATOM 1664 O O . ILE A 1 213 ? 12.849 1.979 -8.537 1.00 97.00 213 ILE A O 1
ATOM 1668 N N . THR A 1 214 ? 12.585 -0.256 -8.539 1.00 97.50 214 THR A N 1
ATOM 1669 C CA . THR A 1 214 ? 13.849 -0.603 -9.185 1.00 97.50 214 THR A CA 1
ATOM 1670 C C . THR A 1 214 ? 13.590 -1.151 -10.582 1.00 97.50 214 THR A C 1
ATOM 1672 O O . THR A 1 214 ? 12.759 -2.035 -10.758 1.00 97.50 214 THR A O 1
ATOM 1675 N N . VAL A 1 215 ? 14.292 -0.625 -11.585 1.00 97.81 215 VAL A N 1
ATOM 1676 C CA . VAL A 1 215 ? 14.246 -1.092 -12.975 1.00 97.81 215 VAL A CA 1
ATOM 1677 C C . VAL A 1 215 ? 15.663 -1.419 -13.420 1.00 97.81 215 VAL A C 1
ATOM 1679 O O . VAL A 1 215 ? 16.508 -0.524 -13.487 1.00 97.81 215 VAL A O 1
ATOM 1682 N N . ASN A 1 216 ? 15.943 -2.696 -13.700 1.00 96.62 216 ASN A N 1
ATOM 1683 C CA . ASN A 1 216 ? 17.276 -3.175 -14.100 1.00 96.62 216 ASN A CA 1
ATOM 1684 C C . ASN A 1 216 ? 18.412 -2.657 -13.185 1.00 96.62 216 ASN A C 1
ATOM 1686 O O . ASN A 1 216 ? 19.485 -2.270 -13.648 1.00 96.62 216 ASN A O 1
ATOM 1690 N N . GLY A 1 217 ? 18.167 -2.624 -11.871 1.00 95.75 217 GLY A N 1
ATOM 1691 C CA . GLY A 1 217 ? 19.143 -2.196 -10.861 1.00 95.75 217 GLY A CA 1
ATOM 1692 C C . GLY A 1 217 ? 19.270 -0.682 -10.641 1.00 95.75 217 GLY A C 1
ATOM 1693 O O . GLY A 1 217 ? 20.064 -0.270 -9.799 1.00 95.75 217 GLY A O 1
ATOM 1694 N N . LEU A 1 218 ? 18.507 0.149 -11.357 1.00 97.50 218 LEU A N 1
ATOM 1695 C CA . LEU A 1 218 ? 18.353 1.576 -11.054 1.00 97.50 218 LEU A CA 1
ATOM 1696 C C . LEU A 1 218 ? 17.106 1.785 -10.201 1.00 97.50 218 LEU A C 1
ATOM 1698 O O . LEU A 1 218 ? 16.048 1.292 -10.573 1.00 97.50 218 LEU A O 1
ATOM 1702 N N . SER A 1 219 ? 17.208 2.544 -9.111 1.00 97.12 219 SER A N 1
ATOM 1703 C CA . SER A 1 219 ? 16.111 2.713 -8.148 1.00 97.12 219 SER A CA 1
ATOM 1704 C C . SER A 1 219 ? 15.654 4.165 -8.039 1.00 97.12 219 SER A C 1
ATOM 1706 O O . SER A 1 219 ? 16.463 5.092 -8.103 1.00 97.12 219 SER A O 1
ATOM 1708 N N . VAL A 1 220 ? 14.351 4.356 -7.841 1.00 96.88 220 VAL A N 1
ATOM 1709 C CA . VAL A 1 220 ? 13.715 5.637 -7.509 1.00 96.88 220 VAL A CA 1
ATOM 1710 C C . VAL A 1 220 ? 12.748 5.452 -6.341 1.00 96.88 220 VAL A C 1
ATOM 1712 O O . VAL A 1 220 ? 12.145 4.390 -6.196 1.00 96.88 220 VAL A O 1
ATOM 1715 N N . THR A 1 221 ? 12.584 6.487 -5.518 1.00 96.44 221 THR A N 1
ATOM 1716 C CA . THR A 1 221 ? 11.571 6.532 -4.452 1.00 96.44 221 THR A CA 1
ATOM 1717 C C . THR A 1 221 ? 10.493 7.528 -4.853 1.00 96.44 221 THR A C 1
ATOM 1719 O O . THR A 1 221 ? 10.821 8.673 -5.178 1.00 96.44 221 THR A O 1
ATOM 1722 N N . VAL A 1 222 ? 9.239 7.077 -4.867 1.00 91.38 222 VAL A N 1
ATOM 1723 C CA . VAL A 1 222 ? 8.077 7.835 -5.367 1.00 91.38 222 VAL A CA 1
ATOM 1724 C C . VAL A 1 222 ? 7.242 8.417 -4.241 1.00 91.38 222 VAL A C 1
ATOM 1726 O O . VAL A 1 222 ? 7.260 7.837 -3.140 1.00 91.38 222 VAL A O 1
#

Secondary structure (DSSP, 8-state):
----TTHHHHHHHHHHHHHHHHHHHHHHHHHTSPPPEEEEEEEEEEEEEE-TTS-EEEEEEEEEEESS-BTTTTBPTT-EEEEEE-HHHHHH--TTPEEEEEE-STTBEEEEEEE--PPPEEEEEEEEEEE---SS-EEEEEEETTEEEEEEEEEES-TTEEEEEEEEEEESSSS-EEEEEEEEEES-SS-----EEEEEEEEEES--TT-EEEETTEEEE-

Sequence (222 aa):
MVSWNIVNKNVVIIVLLSALVISVFFNVSLLLQPSPLIGIVDHKKIGQGTDRAGQPVTWYTVSLWLVTEDEVNGYAVGETFAYIVDEEDYGQIEEGDVAKAIPLRDFKIDIVEIVRKTEPSISIVRSDGKCGDLEKPLLAFEREGENVILRYLESANVPCYRHVIDKSVILERWPPIIDITLKLESTSDVCVECIGTIETVLRVGPVPDGTEITVNGLSVTV

Foldseek 3Di:
DDPPDPVVVVVVVVVVVVVVVVVVVVVVVVVPFFDKWKFAFADWDKDWDADPVRHIDIWIKTWTQTCCAPPPVGRHHRDIDIATEDPVVSVVDDHGWMFTWRDDPPRYTHTDDIHDPDPKDKDWPDKFKDFDDDPAWDWDWDDDPLKIKIKTKDKDQFRQWGWDFPDWDWDSDVQIEIETEIDIDGNDPDTDGHTMMMIIIMIIDRGDFQYWYHYNRDIDGD

pLDDT: mean 90.48, std 9.4, range [46.38, 98.19]

Nearest PDB structures (foldseek):
  1ae3-assembly1_A-2  TM=5.263E-01  e=2.083E-02  Escherichia coli
  1gvp-assembly1_A  TM=5.156E-01  e=2.309E-02  Escherichia coli
  9f6l-assembly1_A  TM=5.082E-01  e=3.248E+00  Homo sapiens
  9b8t-assembly1_A  TM=2.735E-01  e=5.932E-01  Homo sapiens
  9f6j-assembly1_A  TM=2.891E-01  e=1.220E+00  Homo sapiens

Mean predicted aligned error: 10.72 Å

Radius of gyration: 28.92 Å; Cα contacts (8 Å, |Δi|>4): 483; chains: 1; bounding box: 68×74×72 Å

Solvent-accessible surface area (backbone atoms only — not comparable to full-atom values): 12349 Å² total; per-residue (Å²): 139,80,86,72,72,61,71,57,52,57,52,52,53,52,51,52,51,52,52,48,53,52,51,52,50,52,55,53,54,62,74,65,55,69,73,67,26,36,23,33,26,65,44,77,50,81,46,78,52,59,50,98,84,67,47,80,43,74,49,34,34,42,24,26,37,20,73,37,51,36,80,85,82,69,44,60,56,77,42,76,47,72,28,39,42,55,69,72,57,56,74,71,61,52,72,58,16,39,38,33,25,39,65,47,77,92,49,28,42,47,80,76,46,76,50,73,70,59,80,56,43,76,44,77,78,45,49,49,37,40,77,41,89,56,97,64,69,46,75,50,75,47,81,57,85,54,29,36,40,34,42,39,36,39,65,33,75,43,23,49,33,28,68,43,84,72,44,77,46,76,46,99,50,87,57,38,39,37,41,38,37,66,40,79,42,77,74,55,98,75,67,72,84,37,61,5,30,35,43,33,34,33,40,40,28,54,61,63,76,63,22,36,42,28,50,74,87,44,76,49,75,78